Protein AF-A0A9E0HH10-F1 (afdb_monomer_lite)

Sequence (365 aa):
MPRRAVLVCALAVVGCDDAIDVRLVPPIGEVARPVDYGCVNRVLSVAYGSVADDPESSCVEIAPGTIDTLRDHNLEGLLDLALPSGFFALDIAGLRADGPGCAGADTVFHGEAFYDGGWSLDVPMLHGLDCDDFTTVPSRFRLLELTKVLAGGADVCAPPADAVLYQIEFAHHFPYDEGPINGTVTDAPRGPVSTAADGTGQLTGPHFAGAAPPSCLAVETAVVPPSAVQAKTCLDSTQEEFLCAPAADVELLLPNQADFATFLQIRNQNGPIAIGLVWDSATRRPLAGATVTPTEGSTTDGLGYFDFVGGAVVRTAGNATPAGGLFAIELSAPTVVDIAAPGKSPRRVVLPDGINMPGVLSIPM

Structure (mmCIF, N/CA/C/O backbone):
data_AF-A0A9E0HH10-F1
#
_entry.id   AF-A0A9E0HH10-F1
#
loop_
_atom_site.group_PDB
_atom_site.id
_atom_site.type_symbol
_atom_site.label_atom_id
_atom_site.label_alt_id
_atom_site.label_comp_id
_atom_site.label_asym_id
_atom_site.label_entity_id
_atom_site.label_seq_id
_atom_site.pdbx_PDB_ins_code
_atom_site.Cartn_x
_atom_site.Cartn_y
_atom_site.Cartn_z
_atom_site.occupancy
_atom_site.B_iso_or_equiv
_atom_site.auth_seq_id
_atom_site.auth_comp_id
_atom_site.auth_asym_id
_atom_site.auth_atom_id
_atom_site.pdbx_PDB_model_num
ATOM 1 N N . MET A 1 1 ? 54.099 -31.768 -41.465 1.00 25.91 1 MET A N 1
ATOM 2 C CA . MET A 1 1 ? 54.720 -31.007 -40.353 1.00 25.91 1 MET A CA 1
ATOM 3 C C . MET A 1 1 ? 55.639 -29.946 -40.963 1.00 25.91 1 MET A C 1
ATOM 5 O O . MET A 1 1 ? 56.279 -30.290 -41.944 1.00 25.91 1 MET A O 1
ATOM 9 N N . PRO A 1 2 ? 55.813 -28.738 -40.403 1.00 32.22 2 PRO A N 1
ATOM 10 C CA . PRO A 1 2 ? 54.813 -27.722 -40.065 1.00 32.22 2 PRO A CA 1
ATOM 11 C C . PRO A 1 2 ? 55.157 -26.301 -40.618 1.00 32.22 2 PRO A C 1
ATOM 13 O O . PRO A 1 2 ? 56.318 -25.949 -40.746 1.00 32.22 2 PRO A O 1
ATOM 16 N N . ARG A 1 3 ? 54.107 -25.477 -40.796 1.00 29.30 3 ARG A N 1
ATOM 17 C CA . ARG A 1 3 ? 53.952 -24.043 -40.419 1.00 29.30 3 ARG A CA 1
ATOM 18 C C . ARG A 1 3 ? 54.761 -22.878 -41.058 1.00 29.30 3 ARG A C 1
ATOM 20 O O . ARG A 1 3 ? 55.982 -22.856 -41.028 1.00 29.30 3 ARG A O 1
ATOM 27 N N . ARG A 1 4 ? 53.963 -21.805 -41.283 1.00 30.88 4 ARG A N 1
ATOM 28 C CA . ARG A 1 4 ? 54.204 -20.330 -41.281 1.00 30.88 4 ARG A CA 1
ATOM 29 C C . ARG A 1 4 ? 54.522 -19.687 -42.643 1.00 30.88 4 ARG A C 1
ATOM 31 O O . ARG A 1 4 ? 55.339 -20.205 -43.378 1.00 30.88 4 ARG A O 1
ATOM 38 N N . ALA A 1 5 ? 53.934 -18.556 -43.035 1.00 30.73 5 ALA A N 1
ATOM 39 C CA . ALA A 1 5 ? 53.036 -17.621 -42.356 1.00 30.73 5 ALA A CA 1
ATOM 40 C C . ALA A 1 5 ? 52.163 -16.909 -43.401 1.00 30.73 5 ALA A C 1
ATOM 42 O O . ALA A 1 5 ? 52.679 -16.443 -44.411 1.00 30.73 5 ALA A O 1
ATOM 43 N N . VAL A 1 6 ? 50.867 -16.773 -43.126 1.00 30.50 6 VAL A N 1
ATOM 44 C CA . VAL A 1 6 ? 50.062 -15.704 -43.720 1.00 30.50 6 VAL A CA 1
ATOM 45 C C . VAL A 1 6 ? 49.595 -14.851 -42.554 1.00 30.50 6 VAL A C 1
ATOM 47 O O . VAL A 1 6 ? 48.727 -15.236 -41.776 1.00 30.50 6 VAL A O 1
ATOM 50 N N . LEU A 1 7 ? 50.283 -13.725 -42.405 1.00 34.38 7 LEU A N 1
ATOM 51 C CA . LEU A 1 7 ? 49.869 -12.591 -41.605 1.00 34.38 7 LEU A CA 1
ATOM 52 C C . LEU A 1 7 ? 48.718 -11.931 -42.375 1.00 34.38 7 LEU A C 1
ATOM 54 O O . LEU A 1 7 ? 48.961 -11.139 -43.281 1.00 34.38 7 LEU A O 1
ATOM 58 N N . VAL A 1 8 ? 47.474 -12.304 -42.080 1.00 33.66 8 VAL A N 1
ATOM 59 C CA . VAL A 1 8 ? 46.340 -11.452 -42.445 1.00 33.66 8 VAL A CA 1
ATOM 60 C C . VAL A 1 8 ? 46.090 -10.552 -41.253 1.00 33.66 8 VAL A C 1
ATOM 62 O O . VAL A 1 8 ? 45.567 -10.981 -40.227 1.00 33.66 8 VAL A O 1
ATOM 65 N N . CYS A 1 9 ? 46.510 -9.299 -41.411 1.00 34.81 9 CYS A N 1
ATOM 66 C CA . CYS A 1 9 ? 45.949 -8.165 -40.702 1.00 34.81 9 CYS A CA 1
ATOM 67 C C . CYS A 1 9 ? 44.440 -8.136 -40.960 1.00 34.81 9 CYS A C 1
ATOM 69 O O . CYS A 1 9 ? 43.970 -7.474 -41.879 1.00 34.81 9 CYS A O 1
ATOM 71 N N . ALA A 1 10 ? 43.685 -8.867 -40.154 1.00 33.75 10 ALA A N 1
ATOM 72 C CA . ALA A 1 10 ? 42.328 -8.495 -39.831 1.00 33.75 10 ALA A CA 1
ATOM 73 C C . ALA A 1 10 ? 42.428 -7.773 -38.490 1.00 33.75 10 ALA A C 1
ATOM 75 O O . ALA A 1 10 ? 42.250 -8.361 -37.428 1.00 33.75 10 ALA A O 1
ATOM 76 N N . LEU A 1 11 ? 42.754 -6.481 -38.562 1.00 33.94 11 LEU A N 1
ATOM 77 C CA . LEU A 1 11 ? 42.188 -5.503 -37.641 1.00 33.94 11 LEU A CA 1
ATOM 78 C C . LEU A 1 11 ? 40.666 -5.563 -37.843 1.00 33.94 11 LEU A C 1
ATOM 80 O O . LEU A 1 11 ? 40.071 -4.704 -38.483 1.00 33.94 11 LEU A O 1
ATOM 84 N N . ALA A 1 12 ? 40.046 -6.635 -37.349 1.00 31.70 12 ALA A N 1
ATOM 85 C CA . ALA A 1 12 ? 38.729 -6.515 -36.780 1.00 31.70 12 ALA A CA 1
ATOM 86 C C . ALA A 1 12 ? 38.961 -5.593 -35.590 1.00 31.70 12 ALA A C 1
ATOM 88 O O . ALA A 1 12 ? 39.511 -5.993 -34.565 1.00 31.70 12 ALA A O 1
ATOM 89 N N . VAL A 1 13 ? 38.662 -4.317 -35.801 1.00 36.00 13 VAL A N 1
ATOM 90 C CA . VAL A 1 13 ? 38.231 -3.444 -34.725 1.00 36.00 13 VAL A CA 1
ATOM 91 C C . VAL A 1 13 ? 37.025 -4.171 -34.141 1.00 36.00 13 VAL A C 1
ATOM 93 O O . VAL A 1 13 ? 35.913 -4.054 -34.642 1.00 36.00 13 VAL A O 1
ATOM 96 N N . VAL A 1 14 ? 37.292 -5.064 -33.188 1.00 38.00 14 VAL A N 1
ATOM 97 C CA . VAL A 1 14 ? 36.315 -5.470 -32.196 1.00 38.00 14 VAL A CA 1
ATOM 98 C C . VAL A 1 14 ? 35.992 -4.141 -31.540 1.00 38.00 14 VAL A C 1
ATOM 100 O O . VAL A 1 14 ? 36.834 -3.589 -30.834 1.00 38.00 14 VAL A O 1
ATOM 103 N N . GLY A 1 15 ? 34.868 -3.538 -31.927 1.00 34.47 15 GLY A N 1
ATOM 104 C CA . GLY A 1 15 ? 34.260 -2.536 -31.076 1.00 34.47 15 GLY A CA 1
ATOM 105 C C . GLY A 1 15 ? 34.097 -3.239 -29.743 1.00 34.47 15 GLY A C 1
ATOM 106 O O . GLY A 1 15 ? 33.370 -4.226 -29.658 1.00 34.47 15 GLY A O 1
ATOM 107 N N . CYS A 1 16 ? 34.900 -2.852 -28.757 1.00 43.88 16 CYS A N 1
ATOM 108 C CA . CYS A 1 16 ? 34.523 -3.088 -27.381 1.00 43.88 16 CYS A CA 1
ATOM 109 C C . CYS A 1 16 ? 33.289 -2.212 -27.199 1.00 43.88 16 CYS A C 1
ATOM 111 O O . CYS A 1 16 ? 33.417 -1.025 -26.910 1.00 43.88 16 CYS A O 1
ATOM 113 N N . ASP A 1 17 ? 32.118 -2.754 -27.516 1.00 51.16 17 ASP A N 1
ATOM 114 C CA . ASP A 1 17 ? 30.893 -2.224 -26.952 1.00 51.16 17 ASP A CA 1
ATOM 115 C C . ASP A 1 17 ? 31.032 -2.541 -25.463 1.00 51.16 17 ASP A C 1
ATOM 117 O O . ASP A 1 17 ? 30.867 -3.685 -25.038 1.00 51.16 17 ASP A O 1
ATOM 121 N N . ASP A 1 18 ? 31.530 -1.563 -24.704 1.00 62.97 18 ASP A N 1
ATOM 122 C CA . ASP A 1 18 ? 31.657 -1.646 -23.255 1.00 62.97 18 ASP A CA 1
ATOM 123 C C . ASP A 1 18 ? 30.230 -1.652 -22.685 1.00 62.97 18 ASP A C 1
ATOM 125 O O . ASP A 1 18 ? 29.666 -0.612 -22.350 1.00 62.97 18 ASP A O 1
ATOM 129 N N . ALA A 1 19 ? 29.615 -2.834 -22.670 1.00 75.31 19 ALA A N 1
ATOM 130 C CA . ALA A 1 19 ? 28.306 -3.086 -22.090 1.00 75.31 19 ALA A CA 1
ATOM 131 C C . ALA A 1 19 ? 28.452 -3.527 -20.629 1.00 75.31 19 ALA A C 1
ATOM 133 O O . ALA A 1 19 ? 29.443 -4.158 -20.247 1.00 75.31 19 ALA A O 1
ATOM 134 N N . ILE A 1 20 ? 27.452 -3.194 -19.816 1.00 80.62 20 ILE A N 1
ATOM 135 C CA . ILE A 1 20 ? 27.328 -3.672 -18.439 1.00 80.62 20 ILE A CA 1
ATOM 136 C C . ILE A 1 20 ? 26.215 -4.716 -18.424 1.00 80.62 20 ILE A C 1
ATOM 138 O O . ILE A 1 20 ? 25.096 -4.441 -18.853 1.00 80.62 20 ILE A O 1
ATOM 142 N N . ASP A 1 21 ? 26.515 -5.900 -17.903 1.00 83.44 21 ASP A N 1
ATOM 143 C CA . ASP A 1 21 ? 25.537 -6.960 -17.701 1.00 83.44 21 ASP A CA 1
ATOM 144 C C . ASP A 1 21 ? 24.609 -6.588 -16.539 1.00 83.44 21 ASP A C 1
ATOM 146 O O . ASP A 1 21 ? 25.040 -6.475 -15.392 1.00 83.44 21 ASP A O 1
ATOM 150 N N . VAL A 1 22 ? 23.318 -6.417 -16.808 1.00 83.12 22 VAL A N 1
ATOM 151 C CA . VAL A 1 22 ? 22.334 -6.099 -15.768 1.00 83.12 22 VAL A CA 1
ATOM 152 C C . VAL A 1 22 ? 21.600 -7.361 -15.334 1.00 83.12 22 VAL A C 1
ATOM 154 O O . VAL A 1 22 ? 21.073 -8.104 -16.163 1.00 83.12 22 VAL A O 1
ATOM 157 N N . ARG A 1 23 ? 21.522 -7.590 -14.022 1.00 82.62 23 ARG A N 1
ATOM 158 C CA . ARG A 1 23 ? 20.786 -8.712 -13.437 1.00 82.62 23 ARG A CA 1
ATOM 159 C C . ARG A 1 23 ? 19.758 -8.212 -12.436 1.00 82.62 23 ARG A C 1
ATOM 161 O O . ARG A 1 23 ? 20.124 -7.628 -11.423 1.00 82.62 23 ARG A O 1
ATOM 168 N N . LEU A 1 24 ? 18.480 -8.502 -12.671 1.00 81.44 24 LEU A N 1
ATOM 169 C CA . LEU A 1 24 ? 17.443 -8.226 -11.677 1.00 81.44 24 LEU A CA 1
ATOM 170 C C . LEU A 1 24 ? 17.539 -9.241 -10.534 1.00 81.44 24 LEU A C 1
ATOM 172 O O . LEU A 1 24 ? 17.654 -10.448 -10.761 1.00 81.44 24 LEU A O 1
ATOM 176 N N . VAL A 1 25 ? 17.501 -8.749 -9.299 1.00 79.38 25 VAL A N 1
ATOM 177 C CA . VAL A 1 25 ? 17.516 -9.569 -8.088 1.00 79.38 25 VAL A CA 1
ATOM 178 C C . VAL A 1 25 ? 16.112 -9.539 -7.472 1.00 79.38 25 VAL A C 1
ATOM 180 O O . VAL A 1 25 ? 15.688 -8.479 -7.017 1.00 79.38 25 VAL A O 1
ATOM 183 N N . PRO A 1 26 ? 15.388 -10.675 -7.444 1.00 72.88 26 PRO A N 1
ATOM 184 C CA . PRO A 1 26 ? 14.052 -10.796 -6.858 1.00 72.88 26 PRO A CA 1
ATOM 185 C C . PRO A 1 26 ? 13.906 -10.196 -5.447 1.00 72.88 26 PRO A C 1
ATOM 187 O O . PRO A 1 26 ? 14.856 -10.294 -4.659 1.00 72.88 26 PRO A O 1
ATOM 190 N N . PRO A 1 27 ? 12.721 -9.676 -5.065 1.00 66.06 27 PRO A N 1
ATOM 191 C CA . PRO A 1 27 ? 12.484 -9.167 -3.718 1.00 66.06 27 PRO A CA 1
ATOM 192 C C . PRO A 1 27 ? 12.626 -10.255 -2.643 1.00 66.06 27 PRO A C 1
ATOM 194 O O . PRO A 1 27 ? 12.360 -11.446 -2.867 1.00 66.06 27 PRO A O 1
ATOM 197 N N . ILE A 1 28 ? 12.974 -9.835 -1.421 1.00 54.38 28 ILE A N 1
ATOM 198 C CA . ILE A 1 28 ? 13.010 -10.699 -0.232 1.00 54.38 28 ILE A CA 1
ATOM 199 C C . ILE A 1 28 ? 11.571 -11.119 0.115 1.00 54.38 28 ILE A C 1
ATOM 201 O O . ILE A 1 28 ? 10.859 -10.434 0.839 1.00 54.38 28 ILE A O 1
ATOM 205 N N . GLY A 1 29 ? 11.129 -12.252 -0.428 1.00 54.25 29 GLY A N 1
ATOM 206 C CA . GLY A 1 29 ? 9.763 -12.755 -0.237 1.00 54.25 29 GLY A CA 1
ATOM 207 C C . GLY A 1 29 ? 9.294 -13.671 -1.362 1.00 54.25 29 GLY A C 1
ATOM 208 O O . GLY A 1 29 ? 8.648 -14.684 -1.095 1.00 54.25 29 GLY A O 1
ATOM 209 N N . GLU A 1 30 ? 9.749 -13.420 -2.594 1.00 62.56 30 GLU A N 1
ATOM 210 C CA . GLU A 1 30 ? 9.398 -14.220 -3.781 1.00 62.56 30 GLU A CA 1
ATOM 211 C C . GLU A 1 30 ? 9.882 -15.687 -3.674 1.00 62.56 30 GLU A C 1
ATOM 213 O O . GLU A 1 30 ? 9.439 -16.590 -4.378 1.00 62.56 30 GLU A O 1
ATOM 218 N N . VAL A 1 31 ? 10.791 -15.988 -2.735 1.00 56.19 31 VAL A N 1
ATOM 219 C CA . VAL A 1 31 ? 11.215 -17.370 -2.426 1.00 56.19 31 VAL A CA 1
ATOM 220 C C . VAL A 1 31 ? 10.085 -18.203 -1.831 1.00 56.19 31 VAL A C 1
ATOM 222 O O . VAL A 1 31 ? 10.056 -19.409 -2.065 1.00 56.19 31 VAL A O 1
ATOM 225 N N . ALA A 1 32 ? 9.160 -17.581 -1.101 1.00 58.41 32 ALA A N 1
ATOM 226 C CA . ALA A 1 32 ? 8.036 -18.272 -0.481 1.00 58.41 32 ALA A CA 1
ATOM 227 C C . ALA A 1 32 ? 6.831 -18.422 -1.429 1.00 58.41 32 ALA A C 1
ATOM 229 O O . ALA A 1 32 ? 6.109 -19.414 -1.327 1.00 58.41 32 ALA A O 1
ATOM 230 N N . ARG A 1 33 ? 6.638 -17.473 -2.354 1.00 65.50 33 ARG A N 1
ATOM 231 C CA . ARG A 1 33 ? 5.598 -17.476 -3.394 1.00 65.50 33 ARG A CA 1
ATOM 232 C C . ARG A 1 33 ? 6.175 -16.824 -4.661 1.00 65.50 33 ARG A C 1
ATOM 234 O O . ARG A 1 33 ? 6.500 -15.641 -4.586 1.00 65.50 33 ARG A O 1
ATOM 241 N N . PRO A 1 34 ? 6.317 -17.552 -5.785 1.00 74.00 34 PRO A N 1
ATOM 242 C CA . PRO A 1 34 ? 6.636 -16.937 -7.071 1.00 74.00 34 PRO A CA 1
ATOM 243 C C . PRO A 1 34 ? 5.575 -15.894 -7.423 1.00 74.00 34 PRO A C 1
ATOM 245 O O . PRO A 1 34 ? 4.391 -16.151 -7.207 1.00 74.00 34 PRO A O 1
ATOM 248 N N . VAL A 1 35 ? 6.004 -14.744 -7.930 1.00 79.00 35 VAL A N 1
ATOM 249 C CA . VAL A 1 35 ? 5.1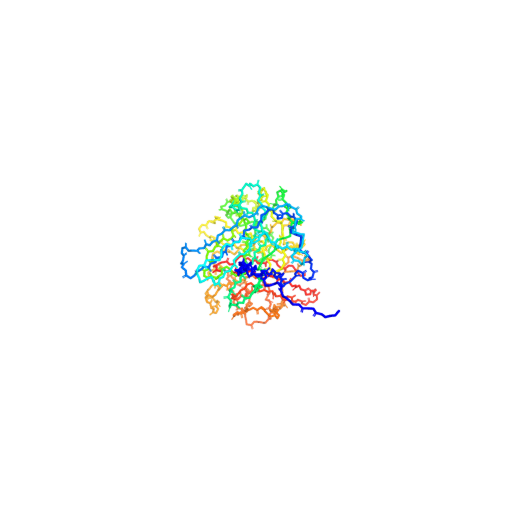15 -13.671 -8.388 1.00 79.00 35 VAL A CA 1
ATOM 250 C C . VAL A 1 35 ? 4.945 -13.820 -9.896 1.00 79.00 35 VAL A C 1
ATOM 252 O O . VAL A 1 35 ? 5.949 -14.004 -10.590 1.00 79.00 35 VAL A O 1
ATOM 255 N N . ASP A 1 36 ? 3.705 -13.786 -10.393 1.00 85.56 36 ASP A N 1
ATOM 256 C CA . ASP A 1 36 ? 3.452 -13.764 -11.834 1.00 85.56 36 ASP A CA 1
ATOM 257 C C . ASP A 1 36 ? 3.662 -12.348 -12.376 1.00 85.56 36 ASP A C 1
ATOM 259 O O . ASP A 1 36 ? 3.057 -11.388 -11.900 1.00 85.56 36 ASP A O 1
ATOM 263 N N . TYR A 1 37 ? 4.502 -12.220 -13.399 1.00 88.25 37 TYR A N 1
ATOM 264 C CA . TYR A 1 37 ? 4.728 -10.968 -14.122 1.00 88.25 37 TYR A CA 1
ATOM 265 C C . TYR A 1 37 ? 4.196 -11.020 -15.560 1.00 88.25 37 TYR A C 1
ATOM 267 O O . TYR A 1 37 ? 4.431 -10.098 -16.344 1.00 88.25 37 TYR A O 1
ATOM 275 N N . GLY A 1 38 ? 3.428 -12.053 -15.922 1.00 90.06 38 GLY A N 1
ATOM 276 C CA . GLY A 1 38 ? 2.996 -12.324 -17.292 1.00 90.06 38 GLY A CA 1
ATOM 277 C C . GLY A 1 38 ? 2.140 -11.227 -17.934 1.00 90.06 38 GLY A C 1
ATOM 278 O O . GLY A 1 38 ? 2.050 -11.152 -19.161 1.00 90.06 38 GLY A O 1
ATOM 279 N N . CYS A 1 39 ? 1.542 -10.331 -17.147 1.00 90.62 39 CYS A N 1
ATOM 280 C CA . CYS A 1 39 ? 0.819 -9.157 -17.643 1.00 90.62 39 CYS A CA 1
ATOM 281 C C . CYS A 1 39 ? 1.721 -7.974 -18.043 1.00 90.62 39 CYS A C 1
ATOM 283 O O . CYS A 1 39 ? 1.231 -7.035 -18.679 1.00 90.62 39 CYS A O 1
ATOM 285 N N . VAL A 1 40 ? 3.017 -8.005 -17.708 1.00 91.50 40 VAL A N 1
ATOM 286 C CA . VAL A 1 40 ? 3.990 -6.984 -18.116 1.00 91.50 40 VAL A CA 1
ATOM 287 C C . VAL A 1 40 ? 4.128 -6.993 -19.634 1.00 91.50 40 VAL A C 1
ATOM 289 O O . VAL A 1 40 ? 4.402 -8.017 -20.259 1.00 91.50 40 VAL A O 1
ATOM 292 N N . ASN A 1 41 ? 3.947 -5.823 -20.237 1.00 92.19 41 ASN A N 1
ATOM 293 C CA . ASN A 1 41 ? 4.060 -5.634 -21.680 1.00 92.19 41 ASN A CA 1
ATOM 294 C C . ASN A 1 41 ? 4.993 -4.479 -22.063 1.00 92.19 41 ASN A C 1
ATOM 296 O O . ASN A 1 41 ? 5.200 -4.231 -23.255 1.00 92.19 41 ASN A O 1
ATOM 300 N N . ARG A 1 42 ? 5.581 -3.782 -21.085 1.00 91.44 42 ARG A N 1
ATOM 301 C CA . ARG A 1 42 ? 6.640 -2.796 -21.307 1.00 91.44 42 ARG A CA 1
ATOM 302 C C . ARG A 1 42 ? 7.756 -2.954 -20.286 1.00 91.44 42 ARG A C 1
ATOM 304 O O . ARG A 1 42 ? 7.500 -3.315 -19.142 1.00 91.44 42 ARG A O 1
ATOM 311 N N . VAL A 1 43 ? 8.968 -2.596 -20.688 1.00 89.94 43 VAL A N 1
ATOM 312 C CA . VAL A 1 43 ? 10.097 -2.381 -19.779 1.00 89.94 43 VAL A CA 1
ATOM 313 C C . VAL A 1 43 ? 10.563 -0.945 -19.953 1.00 89.94 43 VAL A C 1
ATOM 315 O O . VAL A 1 43 ? 10.903 -0.535 -21.063 1.00 89.94 43 VAL A O 1
ATOM 318 N N . LEU A 1 44 ? 10.535 -0.181 -18.866 1.00 88.44 44 LEU A N 1
ATOM 319 C CA . LEU A 1 44 ? 11.137 1.140 -18.773 1.00 88.44 44 LEU A CA 1
ATOM 320 C C . LEU A 1 44 ? 12.487 1.000 -18.073 1.00 88.44 44 LEU A C 1
ATOM 322 O O . LEU A 1 44 ? 12.570 0.395 -17.010 1.00 88.44 44 LEU A O 1
ATOM 326 N N . SER A 1 45 ? 13.524 1.588 -18.650 1.00 87.81 45 SER A N 1
ATOM 327 C CA . SER A 1 45 ? 14.835 1.710 -18.018 1.00 87.81 45 SER A CA 1
ATOM 328 C C . SER A 1 45 ? 15.280 3.161 -18.046 1.00 87.81 45 SER A C 1
ATOM 330 O O . SER A 1 45 ? 15.182 3.790 -19.104 1.00 87.81 45 SER A O 1
ATOM 332 N N . VAL A 1 46 ? 15.792 3.671 -16.928 1.00 87.69 46 VAL A N 1
ATOM 333 C CA . VAL A 1 46 ? 16.337 5.030 -16.825 1.00 87.69 46 VAL A CA 1
ATOM 334 C C . VAL A 1 46 ? 17.733 4.968 -16.218 1.00 87.69 46 VAL A C 1
ATOM 336 O O . VAL A 1 46 ? 17.905 4.494 -15.100 1.00 87.69 46 VAL A O 1
ATOM 339 N N . ALA A 1 47 ? 18.739 5.428 -16.956 1.00 87.31 47 ALA A N 1
ATOM 340 C CA . ALA A 1 47 ? 20.118 5.511 -16.493 1.00 87.31 47 ALA A CA 1
ATOM 341 C C . ALA A 1 47 ? 20.446 6.954 -16.107 1.00 87.31 47 ALA A C 1
ATOM 343 O O . ALA A 1 47 ? 20.209 7.873 -16.888 1.00 87.31 47 ALA A O 1
ATOM 344 N N . TYR A 1 48 ? 21.036 7.146 -14.928 1.00 85.88 48 TYR A N 1
ATOM 345 C CA . TYR A 1 48 ? 21.352 8.459 -14.368 1.00 85.88 48 TYR A CA 1
ATOM 346 C C . TYR A 1 48 ? 22.851 8.726 -14.405 1.00 85.88 48 TYR A C 1
ATOM 348 O O . TYR A 1 48 ? 23.658 7.916 -13.938 1.00 85.88 48 TYR A O 1
ATOM 356 N N . GLY A 1 49 ? 23.218 9.885 -14.950 1.00 84.75 49 GLY A N 1
ATOM 357 C CA . GLY A 1 49 ? 24.588 10.381 -15.021 1.00 84.75 49 GLY A CA 1
ATOM 358 C C . GLY A 1 49 ? 24.855 11.544 -14.071 1.00 84.75 49 GLY A C 1
ATOM 359 O O . GLY A 1 49 ? 23.955 12.160 -13.513 1.00 84.75 49 GLY A O 1
ATOM 360 N N . SER A 1 50 ? 26.128 11.894 -13.921 1.00 78.38 50 SER A N 1
ATOM 361 C CA . SER A 1 50 ? 26.616 12.955 -13.023 1.00 78.38 50 SER A CA 1
ATOM 362 C C . SER A 1 50 ? 26.039 14.367 -13.258 1.00 78.38 50 SER A C 1
ATOM 364 O O . SER A 1 50 ? 26.287 15.273 -12.457 1.00 78.38 50 SER A O 1
ATOM 366 N N . VAL A 1 51 ? 25.285 14.576 -14.341 1.00 74.50 51 VAL A N 1
ATOM 367 C CA . VAL A 1 51 ? 24.639 15.840 -14.705 1.00 74.50 51 VAL A CA 1
ATOM 368 C C . VAL A 1 51 ? 23.126 15.685 -14.545 1.00 74.50 51 VAL A C 1
ATOM 370 O O . VAL A 1 51 ? 22.534 14.785 -15.126 1.00 74.50 51 VAL A O 1
ATOM 373 N N . ALA A 1 52 ? 22.497 16.584 -13.782 1.00 60.34 52 ALA A N 1
ATOM 374 C CA . ALA A 1 52 ? 21.087 16.479 -13.380 1.00 60.34 52 ALA A CA 1
ATOM 375 C C . ALA A 1 52 ? 20.066 16.422 -14.541 1.00 60.34 52 ALA A C 1
ATOM 377 O O . ALA A 1 52 ? 18.956 15.948 -14.333 1.00 60.34 52 ALA A O 1
ATOM 378 N N . ASP A 1 53 ? 20.444 16.874 -15.741 1.00 62.03 53 ASP A N 1
ATOM 379 C CA . ASP A 1 53 ? 19.596 16.877 -16.944 1.00 62.03 53 ASP A CA 1
ATOM 380 C C . ASP A 1 53 ? 19.969 15.772 -17.957 1.00 62.03 53 ASP A C 1
ATOM 382 O O . ASP A 1 53 ? 19.519 15.822 -19.100 1.00 62.03 53 ASP A O 1
ATOM 386 N N . ASP A 1 54 ? 20.800 14.797 -17.569 1.00 69.50 54 ASP A N 1
ATOM 387 C CA . ASP A 1 54 ? 21.277 13.712 -18.444 1.00 69.50 54 ASP A CA 1
ATOM 388 C C . ASP A 1 54 ? 20.732 12.312 -18.067 1.00 69.50 54 ASP A C 1
ATOM 390 O O . ASP A 1 54 ? 21.514 11.357 -18.042 1.00 69.50 54 ASP A O 1
ATOM 394 N N . PRO A 1 55 ? 19.440 12.130 -17.698 1.00 79.62 55 PRO A N 1
ATOM 395 C CA . PRO A 1 55 ? 18.887 10.790 -17.638 1.00 79.62 55 PRO A CA 1
ATOM 396 C C . PRO A 1 55 ? 18.623 10.284 -19.060 1.00 79.62 55 PRO A C 1
ATOM 398 O O . PRO A 1 55 ? 17.867 10.886 -19.827 1.00 79.62 55 PRO A O 1
ATOM 401 N N . GLU A 1 56 ? 19.208 9.142 -19.393 1.00 86.00 56 GLU A N 1
ATOM 402 C CA . GLU A 1 56 ? 18.869 8.407 -20.608 1.00 86.00 56 GLU A CA 1
ATOM 403 C C . GLU A 1 56 ? 17.726 7.447 -20.280 1.00 86.00 56 GLU A C 1
ATOM 405 O O . GLU A 1 56 ? 17.775 6.746 -19.271 1.00 86.00 56 GLU A O 1
ATOM 410 N N . SER A 1 57 ? 16.683 7.402 -21.113 1.00 86.38 57 SER A N 1
ATOM 411 C CA . SER A 1 57 ? 15.535 6.518 -20.883 1.00 86.38 57 SER A CA 1
ATOM 412 C C . SER A 1 57 ? 15.161 5.713 -22.120 1.00 86.38 57 SER A C 1
ATOM 414 O O . SER A 1 57 ? 15.199 6.209 -23.246 1.00 86.38 57 SER A O 1
ATOM 416 N N . SER A 1 58 ? 14.766 4.461 -21.903 1.00 88.00 58 SER A N 1
ATOM 417 C CA . SER A 1 58 ? 14.251 3.570 -22.942 1.00 88.00 58 SER A CA 1
ATOM 418 C C . SER A 1 58 ? 12.960 2.922 -22.472 1.00 88.00 58 SER A C 1
ATOM 420 O O . SER A 1 58 ? 12.837 2.523 -21.318 1.00 88.00 58 SER A O 1
ATOM 422 N N . CYS A 1 59 ? 11.990 2.840 -23.379 1.00 88.81 59 CYS A N 1
ATOM 423 C CA . CYS A 1 59 ? 10.711 2.181 -23.166 1.00 88.81 59 CYS A CA 1
ATOM 424 C C . CYS A 1 59 ? 10.520 1.135 -24.262 1.00 88.81 59 CYS A C 1
ATOM 426 O O . CYS A 1 59 ? 10.254 1.479 -25.418 1.00 88.81 59 CYS A O 1
ATOM 428 N N . VAL A 1 60 ? 10.656 -0.135 -23.896 1.00 90.50 60 VAL A N 1
ATOM 429 C CA . VAL A 1 60 ? 10.598 -1.259 -24.829 1.00 90.50 60 VAL A CA 1
ATOM 430 C C . VAL A 1 60 ? 9.271 -1.984 -24.685 1.00 90.50 60 VAL A C 1
ATOM 432 O O . VAL A 1 60 ? 8.848 -2.324 -23.584 1.00 90.50 60 VAL A O 1
ATOM 435 N N . GLU A 1 61 ? 8.607 -2.231 -25.812 1.00 91.81 61 GLU A N 1
ATOM 436 C CA . GLU A 1 61 ? 7.424 -3.084 -25.884 1.00 91.81 61 GLU A CA 1
ATOM 437 C C . GLU A 1 61 ? 7.822 -4.556 -25.984 1.00 91.81 61 GLU A C 1
ATOM 439 O O . GLU A 1 61 ? 8.619 -4.940 -26.840 1.00 91.81 61 GLU A O 1
ATOM 444 N N . ILE A 1 62 ? 7.225 -5.378 -25.121 1.00 89.94 62 ILE A N 1
ATOM 445 C CA . ILE A 1 62 ? 7.404 -6.828 -25.092 1.00 89.94 62 ILE A CA 1
ATOM 446 C C . ILE A 1 62 ? 6.044 -7.526 -25.149 1.00 89.94 62 ILE A C 1
ATOM 448 O O . ILE A 1 62 ? 5.009 -6.945 -24.812 1.00 89.94 62 ILE A O 1
ATOM 452 N N . ALA A 1 63 ? 6.029 -8.785 -25.585 1.00 88.44 63 ALA A N 1
ATOM 453 C CA . ALA A 1 63 ? 4.808 -9.581 -25.537 1.00 88.44 63 ALA A CA 1
ATOM 454 C C . ALA A 1 63 ? 4.475 -9.954 -24.075 1.00 88.44 63 ALA A C 1
ATOM 456 O O . ALA A 1 63 ? 5.392 -10.319 -23.337 1.00 88.44 63 ALA A O 1
ATOM 457 N N . PRO A 1 64 ? 3.198 -9.936 -23.651 1.00 86.25 64 PRO A N 1
ATOM 458 C CA . PRO A 1 64 ? 2.794 -10.537 -22.378 1.00 86.25 64 PRO A CA 1
ATOM 459 C C . PRO A 1 64 ? 3.283 -11.992 -22.265 1.00 86.25 64 PRO A C 1
ATOM 461 O O . PRO A 1 64 ? 3.305 -12.711 -23.268 1.00 86.25 64 PRO A O 1
ATOM 464 N N . GLY A 1 65 ? 3.697 -12.408 -21.068 1.00 83.81 65 GLY A N 1
ATOM 465 C CA . GLY A 1 65 ? 4.335 -13.708 -20.811 1.00 83.81 65 GLY A CA 1
ATOM 466 C C . GLY A 1 65 ? 5.796 -13.802 -21.274 1.00 83.81 65 GLY A C 1
ATOM 467 O O . GLY A 1 65 ? 6.378 -14.880 -21.300 1.00 83.81 65 GLY A O 1
ATOM 468 N N . THR A 1 66 ? 6.416 -12.689 -21.689 1.00 85.19 66 THR A N 1
ATOM 469 C CA . THR A 1 66 ? 7.877 -12.659 -21.916 1.00 85.19 66 THR A CA 1
ATOM 470 C C . THR A 1 66 ? 8.635 -12.708 -20.586 1.00 85.19 66 THR A C 1
ATOM 472 O O . THR A 1 66 ? 9.725 -13.272 -20.515 1.00 85.19 66 THR A O 1
ATOM 475 N N . ILE A 1 67 ? 8.054 -12.125 -19.533 1.00 84.44 67 ILE A N 1
ATOM 476 C CA . ILE A 1 67 ? 8.558 -12.175 -18.161 1.00 84.44 67 ILE A CA 1
ATOM 477 C C . ILE A 1 67 ? 7.501 -12.913 -17.338 1.00 84.44 67 ILE A C 1
ATOM 479 O O . ILE A 1 67 ? 6.533 -12.303 -16.907 1.00 84.44 67 ILE A O 1
ATOM 483 N N . ASP A 1 68 ? 7.662 -14.225 -17.162 1.00 78.88 68 ASP A N 1
ATOM 484 C CA . ASP A 1 68 ? 6.749 -15.020 -16.326 1.00 78.88 68 ASP A CA 1
ATOM 485 C C . ASP A 1 68 ? 7.117 -14.877 -14.839 1.00 78.88 68 ASP A C 1
ATOM 487 O O . ASP A 1 68 ? 6.272 -14.584 -14.001 1.00 78.88 68 ASP A O 1
ATOM 491 N N . THR A 1 69 ? 8.406 -15.027 -14.513 1.00 75.88 69 THR A N 1
ATOM 492 C CA . THR A 1 69 ? 8.967 -14.811 -13.170 1.00 75.88 69 THR A CA 1
ATOM 493 C C . THR A 1 69 ? 10.266 -14.015 -13.271 1.00 75.88 69 THR A C 1
ATOM 495 O O . THR A 1 69 ? 10.999 -14.134 -14.260 1.00 75.88 69 THR A O 1
ATOM 498 N N . LEU A 1 70 ? 10.634 -13.273 -12.220 1.00 72.12 70 LEU A N 1
ATOM 499 C CA . LEU A 1 70 ? 11.928 -12.575 -12.188 1.00 72.12 70 LEU A CA 1
ATOM 500 C C . LEU A 1 70 ? 13.120 -13.527 -11.975 1.00 72.12 70 LEU A C 1
ATOM 502 O O . LEU A 1 70 ? 14.277 -13.114 -12.003 1.00 72.12 70 LEU A O 1
ATOM 506 N N . ARG A 1 71 ? 12.867 -14.826 -11.800 1.00 66.44 71 ARG A N 1
ATOM 507 C CA . ARG A 1 71 ? 13.906 -15.860 -11.678 1.00 66.44 71 ARG A CA 1
ATOM 508 C C . ARG A 1 71 ? 14.300 -16.473 -13.005 1.00 66.44 71 ARG A C 1
ATOM 510 O O . ARG A 1 71 ? 15.460 -16.841 -13.170 1.00 66.44 71 ARG A O 1
ATOM 517 N N . ASP A 1 72 ? 13.338 -16.581 -13.914 1.00 58.72 72 ASP A N 1
ATOM 518 C CA . ASP A 1 72 ? 13.478 -17.368 -15.139 1.00 58.72 72 ASP A CA 1
ATOM 519 C C . ASP A 1 72 ? 13.547 -16.499 -16.403 1.00 58.72 72 ASP A C 1
ATOM 521 O O . ASP A 1 72 ? 13.717 -17.016 -17.507 1.00 58.72 72 ASP A O 1
ATOM 525 N N . HIS A 1 73 ? 13.449 -15.177 -16.259 1.00 62.97 73 HIS A N 1
ATOM 526 C CA . HIS A 1 73 ? 13.538 -14.248 -17.380 1.00 62.97 73 HIS A CA 1
ATOM 527 C C . HIS A 1 73 ? 14.988 -13.912 -17.780 1.00 62.97 73 HIS A C 1
ATOM 529 O O . HIS A 1 73 ? 15.851 -13.652 -16.941 1.00 62.97 73 HIS A O 1
ATOM 535 N N . ASN A 1 74 ? 15.243 -13.885 -19.092 1.00 61.88 74 ASN A N 1
ATOM 536 C CA . ASN A 1 74 ? 16.432 -13.270 -19.676 1.00 61.88 74 ASN A CA 1
ATOM 537 C C . ASN A 1 74 ? 16.025 -11.916 -20.278 1.00 61.88 74 ASN A C 1
ATOM 539 O O . ASN A 1 74 ? 15.271 -11.891 -21.249 1.00 61.88 74 ASN A O 1
ATOM 543 N N . LEU A 1 75 ? 16.506 -10.807 -19.705 1.00 66.19 75 LEU A N 1
ATOM 544 C CA . LEU A 1 75 ? 16.287 -9.452 -20.238 1.00 66.19 75 LEU A CA 1
ATOM 545 C C . LEU A 1 75 ? 17.325 -9.039 -21.291 1.00 66.19 75 LEU A C 1
ATOM 547 O O . LEU A 1 75 ? 17.356 -7.882 -21.715 1.00 66.19 75 LEU A O 1
ATOM 551 N N . GLU A 1 76 ? 18.192 -9.960 -21.710 1.00 66.56 76 GLU A N 1
ATOM 552 C CA . GLU A 1 76 ? 19.213 -9.713 -22.724 1.00 66.56 76 GLU A CA 1
ATOM 553 C C . GLU A 1 76 ? 18.603 -9.120 -24.002 1.00 66.56 76 GLU A C 1
ATOM 555 O O . GLU A 1 76 ? 17.636 -9.633 -24.567 1.00 66.56 76 GLU A O 1
ATOM 560 N N . GLY A 1 77 ? 19.176 -7.999 -24.445 1.00 66.62 77 GLY A N 1
ATOM 561 C CA . GLY A 1 77 ? 18.718 -7.260 -25.621 1.00 66.62 77 GLY A CA 1
ATOM 562 C C . GLY A 1 77 ? 17.451 -6.421 -25.419 1.00 66.62 77 GLY A C 1
ATOM 563 O O . GLY A 1 77 ? 17.076 -5.696 -26.336 1.00 66.62 77 GLY A O 1
ATOM 564 N N . LEU A 1 78 ? 16.799 -6.482 -24.250 1.00 69.06 78 LEU A N 1
ATOM 565 C CA . LEU A 1 78 ? 15.681 -5.593 -23.898 1.00 69.06 78 LEU A CA 1
ATOM 566 C C . LEU A 1 78 ? 16.158 -4.297 -23.231 1.00 69.06 78 LEU A C 1
ATOM 568 O O . LEU A 1 78 ? 15.472 -3.282 -23.304 1.00 69.06 78 LEU A O 1
ATOM 572 N N . LEU A 1 79 ? 17.341 -4.323 -22.615 1.00 73.62 79 LEU A N 1
ATOM 573 C CA . LEU A 1 79 ? 18.004 -3.169 -22.008 1.00 73.62 79 LEU A CA 1
ATOM 574 C C . LEU A 1 79 ? 19.129 -2.672 -22.929 1.00 73.62 79 LEU A C 1
ATOM 576 O O . LEU A 1 79 ? 20.308 -2.834 -22.631 1.00 73.62 79 LEU A O 1
ATOM 580 N N . ASP A 1 80 ? 18.758 -2.114 -24.081 1.00 74.75 80 ASP A N 1
ATOM 581 C CA . ASP A 1 80 ? 19.689 -1.439 -24.997 1.00 74.75 80 ASP A CA 1
ATOM 582 C C . ASP A 1 80 ? 19.570 0.079 -24.791 1.00 74.75 80 ASP A C 1
ATOM 584 O O . ASP A 1 80 ? 18.764 0.760 -25.432 1.00 74.75 80 ASP A O 1
ATOM 588 N N . LEU A 1 81 ? 20.292 0.583 -23.786 1.00 79.81 81 LEU A N 1
ATOM 589 C CA . LEU A 1 81 ? 20.261 1.976 -23.343 1.00 79.81 81 LEU A CA 1
ATOM 590 C C . LEU A 1 81 ? 21.678 2.553 -23.343 1.00 79.81 81 LEU A C 1
ATOM 592 O O . LEU A 1 81 ? 22.604 1.956 -22.793 1.00 79.81 81 LEU A O 1
ATOM 596 N N . ALA A 1 82 ? 21.846 3.741 -23.928 1.00 82.38 82 ALA A N 1
ATOM 597 C CA . ALA A 1 82 ? 23.110 4.460 -23.855 1.00 82.38 82 ALA A CA 1
ATOM 598 C C . ALA A 1 82 ? 23.412 4.855 -22.401 1.00 82.38 82 ALA A C 1
ATOM 600 O O . ALA A 1 82 ? 22.551 5.393 -21.707 1.00 82.38 82 ALA A O 1
ATOM 601 N N . LEU A 1 83 ? 24.640 4.606 -21.941 1.00 84.62 83 LEU A N 1
ATOM 602 C CA . LEU A 1 83 ? 25.052 5.012 -20.600 1.00 84.62 83 LEU A CA 1
ATOM 603 C C . LEU A 1 83 ? 25.433 6.502 -20.598 1.00 84.62 83 LEU A C 1
ATOM 605 O O . LEU A 1 83 ? 26.338 6.891 -21.348 1.00 84.62 83 LEU A O 1
ATOM 609 N N . PRO A 1 84 ? 24.796 7.335 -19.756 1.00 85.81 84 PRO A N 1
ATOM 610 C CA . PRO A 1 84 ? 25.116 8.753 -19.668 1.00 85.81 84 PRO A CA 1
ATOM 611 C C . PRO A 1 84 ? 26.498 8.985 -19.048 1.00 85.81 84 PRO A C 1
ATOM 613 O O . PRO A 1 84 ? 27.107 8.113 -18.413 1.00 85.81 84 PRO A O 1
ATOM 616 N N . SER A 1 85 ? 27.015 10.204 -19.200 1.00 85.56 85 SER A N 1
ATOM 617 C CA . SER A 1 85 ? 28.344 10.549 -18.690 1.00 85.56 85 SER A CA 1
ATOM 618 C C . SER A 1 85 ? 28.379 10.541 -17.158 1.00 85.56 85 SER A C 1
ATOM 620 O O . SER A 1 85 ? 27.660 11.278 -16.478 1.00 85.56 85 SER A O 1
ATOM 622 N N . GLY A 1 86 ? 29.292 9.750 -16.589 1.00 84.44 86 GLY A N 1
ATOM 623 C CA . GLY A 1 86 ? 29.363 9.569 -15.139 1.00 84.44 86 GLY A CA 1
ATOM 624 C C . GLY A 1 86 ? 28.148 8.824 -14.591 1.00 84.44 86 GLY A C 1
ATOM 625 O O . GLY A 1 86 ? 27.651 9.205 -13.534 1.00 84.44 86 GLY A O 1
ATOM 626 N N . PHE A 1 87 ? 27.662 7.825 -15.337 1.00 86.31 87 PHE A N 1
ATOM 627 C CA . PHE A 1 87 ? 26.648 6.868 -14.903 1.00 86.31 87 PHE A CA 1
ATOM 628 C C . PHE A 1 87 ? 26.896 6.408 -13.462 1.00 86.31 87 PHE A C 1
ATOM 630 O O . PHE A 1 87 ? 27.994 5.948 -13.136 1.00 86.31 87 PHE A O 1
ATOM 637 N N . PHE A 1 88 ? 25.887 6.562 -12.609 1.00 85.50 88 PHE A N 1
ATOM 638 C CA . PHE A 1 88 ? 25.979 6.212 -11.193 1.00 85.50 88 PHE A CA 1
ATOM 639 C C . PHE A 1 88 ? 24.759 5.450 -10.673 1.00 85.50 88 PHE A C 1
ATOM 641 O O . PHE A 1 88 ? 24.840 4.903 -9.576 1.00 85.50 88 PHE A O 1
ATOM 648 N N . ALA A 1 89 ? 23.649 5.406 -11.414 1.00 86.62 89 ALA A N 1
ATOM 649 C CA . ALA A 1 89 ? 22.458 4.672 -11.006 1.00 86.62 89 ALA A CA 1
ATOM 650 C C . ALA A 1 89 ? 21.583 4.259 -12.196 1.00 86.62 89 ALA A C 1
ATOM 652 O O . ALA A 1 89 ? 21.602 4.912 -13.242 1.00 86.62 89 ALA A O 1
ATOM 653 N N . LEU A 1 90 ? 20.817 3.186 -12.015 1.00 85.69 90 LEU A N 1
ATOM 654 C CA . LEU A 1 90 ? 19.889 2.623 -12.992 1.00 85.69 90 LEU A CA 1
ATOM 655 C C . LEU A 1 90 ? 18.566 2.265 -12.315 1.00 85.69 90 LEU A C 1
ATOM 657 O O . LEU A 1 90 ? 18.573 1.484 -11.363 1.00 85.69 90 LEU A O 1
ATOM 661 N N . ASP A 1 91 ? 17.468 2.750 -12.889 1.00 85.75 91 ASP A N 1
ATOM 662 C CA . ASP A 1 91 ? 16.108 2.306 -12.587 1.00 85.75 91 ASP A CA 1
ATOM 663 C C . ASP A 1 91 ? 15.602 1.377 -13.679 1.00 85.75 91 ASP A C 1
ATOM 665 O O . ASP A 1 91 ? 15.800 1.625 -14.875 1.00 85.75 91 ASP A O 1
ATOM 669 N N . ILE A 1 92 ? 14.884 0.335 -13.272 1.00 86.81 92 ILE A N 1
ATOM 670 C CA . ILE A 1 92 ? 14.173 -0.565 -14.172 1.00 86.81 92 ILE A CA 1
ATOM 671 C C . ILE A 1 92 ? 12.769 -0.798 -13.634 1.00 86.81 92 ILE A C 1
ATOM 673 O O . ILE A 1 92 ? 12.587 -1.202 -12.487 1.00 86.81 92 ILE A O 1
ATOM 677 N N . ALA A 1 93 ? 11.777 -0.613 -14.501 1.00 87.06 93 ALA A N 1
ATOM 678 C CA . ALA A 1 93 ? 10.384 -0.892 -14.212 1.00 87.06 93 ALA A CA 1
ATOM 679 C C . ALA A 1 93 ? 9.765 -1.806 -15.272 1.00 87.06 93 ALA A C 1
ATOM 681 O O . ALA A 1 93 ? 9.872 -1.562 -16.476 1.00 87.06 93 ALA A O 1
ATOM 682 N N . GLY A 1 94 ? 9.068 -2.843 -14.820 1.00 88.94 94 GLY A N 1
ATOM 683 C CA . GLY A 1 94 ? 8.170 -3.630 -15.655 1.00 88.94 94 GLY A CA 1
ATOM 684 C C . GLY A 1 94 ? 6.776 -3.057 -15.562 1.00 88.94 94 GLY A C 1
ATOM 685 O O . GLY A 1 94 ? 6.240 -2.927 -14.462 1.00 88.94 94 GLY A O 1
ATOM 686 N N . LEU A 1 95 ? 6.186 -2.711 -16.701 1.00 89.12 95 LEU A N 1
ATOM 687 C CA . LEU A 1 95 ? 4.909 -2.015 -16.743 1.00 89.12 95 LEU A CA 1
ATOM 688 C C . LEU A 1 95 ? 3.843 -2.824 -17.473 1.00 89.12 95 LEU A C 1
ATOM 690 O O . LEU A 1 95 ? 4.104 -3.510 -18.468 1.00 89.12 95 LEU A O 1
ATOM 694 N N . ARG A 1 96 ? 2.611 -2.648 -17.008 1.00 90.94 96 ARG A N 1
ATOM 695 C CA . ARG A 1 96 ? 1.391 -3.039 -17.698 1.00 90.94 96 ARG A CA 1
ATOM 696 C C . ARG A 1 96 ? 0.741 -1.776 -18.263 1.00 90.94 96 ARG A C 1
ATOM 698 O O . ARG A 1 96 ? 0.217 -0.945 -17.526 1.00 90.94 96 ARG A O 1
ATOM 705 N N . ALA A 1 97 ? 0.747 -1.640 -19.583 1.00 87.94 97 ALA A N 1
ATOM 706 C CA . ALA A 1 97 ? 0.147 -0.513 -20.288 1.00 87.94 97 ALA A CA 1
ATOM 707 C C . ALA A 1 97 ? -1.039 -0.958 -21.156 1.00 87.94 97 ALA A C 1
ATOM 709 O O . ALA A 1 97 ? -0.925 -1.904 -21.934 1.00 87.94 97 ALA A O 1
ATOM 710 N N . ASP A 1 98 ? -2.156 -0.231 -21.100 1.00 83.94 98 ASP A N 1
ATOM 711 C CA . ASP A 1 98 ? -3.271 -0.400 -22.050 1.00 83.94 98 ASP A CA 1
ATOM 712 C C . ASP A 1 98 ? -3.054 0.395 -23.360 1.00 83.94 98 ASP A C 1
ATOM 714 O O . ASP A 1 98 ? -3.774 0.208 -24.343 1.00 83.94 98 ASP A O 1
ATOM 718 N N . GLY A 1 99 ? -2.067 1.299 -23.380 1.00 83.00 99 GLY A N 1
ATOM 719 C CA . GLY A 1 99 ? -1.774 2.217 -24.482 1.00 83.00 99 GLY A CA 1
ATOM 720 C C . GLY A 1 99 ? -0.338 2.129 -25.022 1.00 83.00 99 GLY A C 1
ATOM 721 O O . GLY A 1 99 ? 0.465 1.302 -24.582 1.00 83.00 99 GLY A O 1
ATOM 722 N N . PRO A 1 100 ? 0.005 2.969 -26.017 1.00 81.75 100 PRO A N 1
ATOM 723 C CA . PRO A 1 100 ? 1.370 3.060 -26.520 1.00 81.75 100 PRO A CA 1
ATOM 724 C C . PRO A 1 100 ? 2.292 3.759 -25.508 1.00 81.75 100 PRO A C 1
ATOM 726 O O . PRO A 1 100 ? 1.907 4.751 -24.892 1.00 81.75 100 PRO A O 1
ATOM 729 N N . GLY A 1 101 ? 3.537 3.288 -25.414 1.00 84.25 101 GLY A N 1
ATOM 730 C CA . GLY A 1 101 ? 4.561 3.855 -24.529 1.00 84.25 101 GLY A CA 1
ATOM 731 C C . GLY A 1 101 ? 4.456 3.405 -23.067 1.00 84.25 101 GLY A C 1
ATOM 732 O O . GLY A 1 101 ? 3.680 2.513 -22.735 1.00 84.25 101 GLY A O 1
ATOM 733 N N . CYS A 1 102 ? 5.286 4.019 -22.220 1.00 84.69 102 CYS A N 1
ATOM 734 C CA . CYS A 1 102 ? 5.419 3.706 -20.791 1.00 84.69 102 CYS A CA 1
ATOM 735 C C . CYS A 1 102 ? 4.747 4.747 -19.879 1.00 84.69 102 CYS A C 1
ATOM 737 O O . CYS A 1 102 ? 4.559 4.503 -18.693 1.00 84.69 102 CYS A O 1
ATOM 739 N N . ALA A 1 103 ? 4.385 5.918 -20.411 1.00 82.06 103 ALA A N 1
ATOM 740 C CA . ALA A 1 103 ? 3.768 6.977 -19.622 1.00 82.06 103 ALA A CA 1
ATOM 741 C C . ALA A 1 103 ? 2.337 6.598 -19.208 1.00 82.06 103 ALA A C 1
ATOM 743 O O . ALA A 1 103 ? 1.520 6.248 -20.061 1.00 82.06 103 ALA A O 1
ATOM 744 N N . GLY A 1 104 ? 2.030 6.717 -17.913 1.00 73.69 104 GLY A N 1
ATOM 745 C CA . GLY A 1 104 ? 0.709 6.394 -17.364 1.00 73.69 104 GLY A CA 1
ATOM 746 C C . GLY A 1 104 ? 0.364 4.903 -17.413 1.00 73.69 104 GLY A C 1
ATOM 747 O O . GLY A 1 104 ? -0.814 4.568 -17.509 1.00 73.69 104 GLY A O 1
ATOM 748 N N . ALA A 1 105 ? 1.373 4.029 -17.410 1.00 84.12 105 ALA A N 1
ATOM 749 C CA . ALA A 1 105 ? 1.211 2.586 -17.264 1.00 84.12 105 ALA A CA 1
ATOM 750 C C . ALA A 1 105 ? 1.250 2.180 -15.782 1.00 84.12 105 ALA A C 1
ATOM 752 O O . ALA A 1 105 ? 1.856 2.873 -14.969 1.00 84.12 105 ALA A O 1
ATOM 753 N N . ASP A 1 106 ? 0.633 1.050 -15.435 1.00 84.56 106 ASP A N 1
ATOM 754 C CA . ASP A 1 106 ? 0.746 0.488 -14.088 1.00 84.56 106 ASP A CA 1
ATOM 755 C C . ASP A 1 106 ? 2.147 -0.114 -13.915 1.00 84.56 106 ASP A C 1
ATOM 757 O O . ASP A 1 106 ? 2.580 -0.919 -14.748 1.00 84.56 106 ASP A O 1
ATOM 761 N N . THR A 1 107 ? 2.853 0.245 -12.842 1.00 84.69 107 THR A N 1
ATOM 762 C CA . THR A 1 107 ? 4.160 -0.358 -12.550 1.00 84.69 107 THR A CA 1
ATOM 763 C C . THR A 1 107 ? 3.970 -1.657 -11.785 1.00 84.69 107 THR A C 1
ATOM 765 O O . THR A 1 107 ? 3.475 -1.653 -10.665 1.00 84.69 107 THR A O 1
ATOM 768 N N . VAL A 1 108 ? 4.365 -2.771 -12.399 1.00 85.88 108 VAL A N 1
ATOM 769 C CA . VAL A 1 108 ? 4.214 -4.123 -11.843 1.00 85.88 108 VAL A CA 1
ATOM 770 C C . VAL A 1 108 ? 5.438 -4.514 -11.027 1.00 85.88 108 VAL A C 1
ATOM 772 O O . VAL A 1 108 ? 5.310 -5.122 -9.975 1.00 85.88 108 VAL A O 1
ATOM 775 N N . PHE A 1 109 ? 6.638 -4.149 -11.469 1.00 83.81 109 PHE A N 1
ATOM 776 C CA . PHE A 1 109 ? 7.850 -4.279 -10.664 1.00 83.81 109 PHE A CA 1
ATOM 777 C C . PHE A 1 109 ? 8.735 -3.058 -10.852 1.00 83.81 109 PHE A C 1
ATOM 779 O O . PHE A 1 109 ? 8.703 -2.423 -11.905 1.00 83.81 109 PHE A O 1
ATOM 786 N N . HIS A 1 110 ? 9.535 -2.761 -9.835 1.00 83.56 110 HIS A N 1
ATOM 787 C CA . HIS A 1 110 ? 10.508 -1.678 -9.853 1.00 83.56 110 HIS A CA 1
ATOM 788 C C . HIS A 1 110 ? 11.779 -2.122 -9.139 1.00 83.56 110 HIS A C 1
ATOM 790 O O . HIS A 1 110 ? 11.710 -2.755 -8.080 1.00 83.56 110 HIS A O 1
ATOM 796 N N . GLY A 1 111 ? 12.930 -1.756 -9.688 1.00 81.94 111 GLY A N 1
ATOM 797 C CA . GLY A 1 111 ? 14.208 -1.874 -9.013 1.00 81.94 111 GLY A CA 1
ATOM 798 C C . GLY A 1 111 ? 15.153 -0.750 -9.369 1.00 81.94 111 GLY A C 1
ATOM 799 O O . GLY A 1 111 ? 15.108 -0.214 -10.473 1.00 81.94 111 GLY A O 1
ATOM 800 N N . GLU A 1 112 ? 16.029 -0.456 -8.422 1.00 81.75 112 GLU A N 1
ATOM 801 C CA . GLU A 1 112 ? 17.035 0.594 -8.505 1.00 81.75 112 GLU A CA 1
ATOM 802 C C . GLU A 1 112 ? 18.377 0.010 -8.065 1.00 81.75 112 GLU A C 1
ATOM 804 O O . GLU A 1 112 ? 18.449 -0.786 -7.122 1.00 81.75 112 GLU A O 1
ATOM 809 N N . ALA A 1 113 ? 19.455 0.413 -8.730 1.00 82.25 113 ALA A N 1
ATOM 810 C CA . ALA A 1 113 ? 20.804 0.147 -8.256 1.00 82.25 113 ALA A CA 1
ATOM 811 C C . ALA A 1 113 ? 21.737 1.322 -8.478 1.00 82.25 113 ALA A C 1
ATOM 813 O O . ALA A 1 113 ? 21.698 1.982 -9.514 1.00 82.25 113 ALA A O 1
ATOM 814 N N . PHE A 1 114 ? 22.659 1.491 -7.534 1.00 85.38 114 PHE A N 1
ATOM 815 C CA . PHE A 1 114 ? 23.796 2.388 -7.668 1.00 85.38 114 PHE A CA 1
ATOM 816 C C . PHE A 1 114 ? 24.977 1.634 -8.267 1.00 85.38 114 PHE A C 1
ATOM 818 O O . PHE A 1 114 ? 25.362 0.567 -7.788 1.00 85.38 114 PHE A O 1
ATOM 825 N N . TYR A 1 115 ? 25.563 2.205 -9.310 1.00 85.44 115 TYR A N 1
ATOM 826 C CA . TYR A 1 115 ? 26.718 1.648 -9.987 1.00 85.44 115 TYR A CA 1
ATOM 827 C C . TYR A 1 115 ? 28.012 2.052 -9.275 1.00 85.44 115 TYR A C 1
ATOM 829 O O . TYR A 1 115 ? 28.321 3.237 -9.135 1.00 85.44 115 TYR A O 1
ATOM 837 N N . ASP A 1 116 ? 28.793 1.061 -8.850 1.00 83.50 116 ASP A N 1
ATOM 838 C CA . ASP A 1 116 ? 30.065 1.229 -8.136 1.00 83.50 116 ASP A CA 1
ATOM 839 C C . ASP A 1 116 ? 31.304 0.862 -8.982 1.00 83.50 116 ASP A C 1
ATOM 841 O O . ASP A 1 116 ? 32.438 0.936 -8.500 1.00 83.50 116 ASP A O 1
ATOM 845 N N . GLY A 1 117 ? 31.101 0.552 -10.268 1.00 80.75 117 GLY A N 1
ATOM 846 C CA . GLY A 1 117 ? 32.146 0.193 -11.225 1.00 80.75 117 GLY A CA 1
ATOM 847 C C . GLY A 1 117 ? 32.254 -1.316 -11.469 1.00 80.75 117 GLY A C 1
ATOM 848 O O . GLY A 1 117 ? 32.378 -2.105 -10.542 1.00 80.75 117 GLY A O 1
ATOM 849 N N . GLY A 1 118 ? 32.288 -1.740 -12.733 1.00 84.75 118 GLY A N 1
ATOM 850 C CA . GLY A 1 118 ? 32.426 -3.151 -13.092 1.00 84.75 118 GLY A CA 1
ATOM 851 C C . GLY A 1 118 ? 31.853 -3.471 -14.468 1.00 84.75 118 GLY A C 1
ATOM 852 O O . GLY A 1 118 ? 31.552 -2.580 -15.250 1.00 84.75 118 GLY A O 1
ATOM 853 N N . TRP A 1 119 ? 31.708 -4.762 -14.756 1.00 84.88 119 TRP A N 1
ATOM 854 C CA . TRP A 1 119 ? 31.060 -5.250 -15.982 1.00 84.88 119 TRP A CA 1
ATOM 855 C C . TRP A 1 119 ? 29.647 -5.766 -15.728 1.00 84.88 119 TRP A C 1
ATOM 857 O O . TRP A 1 119 ? 28.998 -6.220 -16.657 1.00 84.88 119 TRP A O 1
ATOM 867 N N . SER A 1 120 ? 29.185 -5.729 -14.478 1.00 84.75 120 SER A N 1
ATOM 868 C CA . SER A 1 120 ? 27.869 -6.217 -14.088 1.00 84.75 120 SER A CA 1
ATOM 869 C C . SER A 1 120 ? 27.242 -5.315 -13.035 1.00 84.75 120 SER A C 1
ATOM 871 O O . SER A 1 120 ? 27.958 -4.804 -12.173 1.00 84.75 120 SER A O 1
ATOM 873 N N . LEU A 1 121 ? 25.920 -5.189 -13.064 1.00 86.00 121 LEU A N 1
ATOM 874 C CA . LEU A 1 121 ? 25.121 -4.462 -12.087 1.00 86.00 121 LEU A CA 1
ATOM 875 C C . LEU A 1 121 ? 23.948 -5.335 -11.633 1.00 86.00 121 LEU A C 1
ATOM 877 O O . LEU A 1 121 ? 23.086 -5.708 -12.431 1.00 86.00 121 LEU A O 1
ATOM 881 N N . ASP A 1 122 ? 23.919 -5.650 -10.342 1.00 84.69 122 ASP A N 1
ATOM 882 C CA . ASP A 1 122 ? 22.779 -6.311 -9.714 1.00 84.69 122 ASP A CA 1
ATOM 883 C C . ASP A 1 122 ? 21.744 -5.255 -9.312 1.00 84.69 122 ASP A C 1
ATOM 885 O O . ASP A 1 122 ? 22.049 -4.356 -8.530 1.00 84.69 122 ASP A O 1
ATOM 889 N N . VAL A 1 123 ? 20.520 -5.381 -9.824 1.00 83.12 123 VAL A N 1
ATOM 890 C CA . VAL A 1 123 ? 19.405 -4.465 -9.565 1.00 83.12 123 VAL A CA 1
ATOM 891 C C . VAL A 1 123 ? 18.407 -5.124 -8.619 1.00 83.12 123 VAL A C 1
ATOM 893 O O . VAL A 1 123 ? 17.596 -5.940 -9.071 1.00 83.12 123 VAL A O 1
ATOM 896 N N . PRO A 1 124 ? 18.458 -4.836 -7.306 1.00 78.94 124 PRO A N 1
ATOM 897 C CA . PRO A 1 124 ? 17.472 -5.344 -6.366 1.00 78.94 124 PRO A CA 1
ATOM 898 C C . PRO A 1 124 ? 16.083 -4.798 -6.683 1.00 78.94 124 PRO A C 1
ATOM 900 O O . PRO A 1 124 ? 15.871 -3.595 -6.812 1.00 78.94 124 PRO A O 1
ATOM 903 N N . MET A 1 125 ? 15.121 -5.709 -6.788 1.00 77.88 125 MET A N 1
ATOM 904 C CA . MET A 1 125 ? 13.717 -5.361 -6.928 1.00 77.88 125 MET A CA 1
ATOM 905 C C . MET A 1 125 ? 13.188 -4.871 -5.592 1.00 77.88 125 MET A C 1
ATOM 907 O O . MET A 1 125 ? 13.185 -5.587 -4.588 1.00 77.88 125 MET A O 1
ATOM 911 N N . LEU A 1 126 ? 12.721 -3.635 -5.614 1.00 70.81 126 LEU A N 1
ATOM 912 C CA . LEU A 1 126 ? 12.106 -2.946 -4.490 1.00 70.81 126 LEU A CA 1
ATOM 913 C C . LEU A 1 126 ? 10.607 -3.261 -4.421 1.00 70.81 126 LEU A C 1
ATOM 915 O O . LEU A 1 126 ? 9.984 -3.085 -3.374 1.00 70.81 126 LEU A O 1
ATOM 919 N N . HIS A 1 127 ? 10.036 -3.727 -5.537 1.00 73.00 127 HIS A N 1
ATOM 920 C CA . HIS A 1 127 ? 8.605 -3.912 -5.709 1.00 73.00 127 HIS A CA 1
ATOM 921 C C . HIS A 1 127 ? 8.223 -5.057 -6.648 1.00 73.00 127 HIS A C 1
ATOM 923 O O . HIS A 1 127 ? 8.921 -5.333 -7.622 1.00 73.00 127 HIS A O 1
ATOM 929 N N . GLY A 1 128 ? 7.053 -5.644 -6.393 1.00 77.12 128 GLY A N 1
ATOM 930 C CA . GLY A 1 128 ? 6.376 -6.610 -7.246 1.00 77.12 128 GLY A CA 1
ATOM 931 C C . GLY A 1 128 ? 4.875 -6.693 -6.943 1.00 77.12 128 GLY A C 1
ATOM 932 O O . GLY A 1 128 ? 4.477 -6.944 -5.801 1.00 77.12 128 GLY A O 1
ATOM 933 N N . LEU A 1 129 ? 4.054 -6.528 -7.975 1.00 80.12 129 LEU A N 1
ATOM 934 C CA . LEU A 1 129 ? 2.643 -6.898 -8.007 1.00 80.12 129 LEU A CA 1
ATOM 935 C C . LEU A 1 129 ? 2.497 -8.223 -8.729 1.00 80.12 129 LEU A C 1
ATOM 937 O O . LEU A 1 129 ? 3.202 -8.494 -9.699 1.00 80.12 129 LEU A O 1
ATOM 941 N N . ASP A 1 130 ? 1.551 -9.016 -8.253 1.00 82.94 130 ASP A N 1
ATOM 942 C CA . ASP A 1 130 ? 1.202 -10.273 -8.886 1.00 82.94 130 ASP A CA 1
ATOM 943 C C . ASP A 1 130 ? 0.191 -10.002 -10.005 1.00 82.94 130 ASP A C 1
ATOM 945 O O . ASP A 1 130 ? -0.887 -9.451 -9.767 1.00 82.94 130 ASP A O 1
ATOM 949 N N . CYS A 1 131 ? 0.537 -10.352 -11.239 1.00 87.31 131 CYS A N 1
ATOM 950 C CA . CYS A 1 131 ? -0.350 -10.227 -12.390 1.00 87.31 131 CYS A CA 1
ATOM 951 C C . CYS A 1 131 ? -1.611 -11.089 -12.258 1.00 87.31 131 CYS A C 1
ATOM 953 O O . CYS A 1 131 ? -2.635 -10.725 -12.843 1.00 87.31 131 CYS A O 1
ATOM 955 N N . ASP A 1 132 ? -1.591 -12.144 -11.439 1.00 86.12 132 ASP A N 1
ATOM 956 C CA . ASP A 1 132 ? -2.799 -12.895 -11.083 1.00 86.12 132 ASP A CA 1
ATOM 957 C C . ASP A 1 132 ? -3.794 -12.048 -10.265 1.00 86.12 132 ASP A C 1
ATOM 959 O O . ASP A 1 132 ? -5.006 -12.273 -10.330 1.00 86.12 132 ASP A O 1
ATOM 963 N N . ASP A 1 133 ? -3.308 -11.035 -9.537 1.00 82.50 133 ASP A N 1
ATOM 964 C CA . ASP A 1 133 ? -4.138 -10.103 -8.768 1.00 82.50 133 ASP A CA 1
ATOM 965 C C . ASP A 1 133 ? -4.641 -8.924 -9.627 1.00 82.50 133 ASP A C 1
ATOM 967 O O . ASP A 1 133 ? -5.397 -8.074 -9.140 1.00 82.50 133 ASP A O 1
ATOM 971 N N . PHE A 1 134 ? -4.255 -8.846 -10.908 1.00 86.69 134 PHE A N 1
ATOM 972 C CA . PHE A 1 134 ? -4.762 -7.822 -11.814 1.00 86.69 134 PHE A CA 1
ATOM 973 C C . PHE A 1 134 ? -6.241 -8.061 -12.144 1.00 86.69 134 PHE A C 1
ATOM 975 O O . PHE A 1 134 ? -6.653 -9.118 -12.625 1.00 86.69 134 PHE A O 1
ATOM 982 N N . THR A 1 135 ? -7.062 -7.030 -11.956 1.00 84.75 135 THR A N 1
ATOM 983 C CA . THR A 1 135 ? -8.502 -7.115 -12.159 1.00 84.75 135 THR A CA 1
ATOM 984 C C . THR A 1 135 ? -9.070 -5.890 -12.867 1.00 84.75 135 THR A C 1
ATOM 986 O O . THR A 1 135 ? -8.574 -4.767 -12.803 1.00 84.75 135 THR A O 1
ATOM 989 N N . THR A 1 136 ? -10.177 -6.124 -13.564 1.00 85.81 136 THR A N 1
ATOM 990 C CA . THR A 1 136 ? -11.062 -5.076 -14.097 1.00 85.81 136 THR A CA 1
ATOM 991 C C . THR A 1 136 ? -12.426 -5.089 -13.412 1.00 85.81 136 THR A C 1
ATOM 993 O O . THR A 1 136 ? -13.288 -4.254 -13.701 1.00 85.81 136 THR A O 1
ATOM 996 N N . VAL A 1 137 ? -12.636 -6.045 -12.502 1.00 86.50 137 VAL A N 1
ATOM 997 C CA . VAL A 1 137 ? -13.844 -6.133 -11.694 1.00 86.50 137 VAL A CA 1
ATOM 998 C C . VAL A 1 137 ? -13.780 -5.030 -10.644 1.00 86.50 137 VAL A C 1
ATOM 1000 O O . VAL A 1 137 ? -12.767 -4.902 -9.963 1.00 86.50 137 VAL A O 1
ATOM 1003 N N . PRO A 1 138 ? -14.844 -4.233 -10.488 1.00 85.50 138 PRO A N 1
ATOM 1004 C CA . PRO A 1 138 ? -14.859 -3.184 -9.486 1.00 85.50 138 PRO A CA 1
ATOM 1005 C C . PRO A 1 138 ? -14.649 -3.691 -8.050 1.00 85.50 138 PRO A C 1
ATOM 1007 O O . PRO A 1 138 ? -15.434 -4.516 -7.572 1.00 85.50 138 PRO A O 1
ATOM 1010 N N . SER A 1 139 ? -13.675 -3.117 -7.346 1.00 82.56 139 SER A N 1
ATOM 1011 C CA . SER A 1 139 ? -13.384 -3.423 -5.941 1.00 82.56 139 SER A CA 1
ATOM 1012 C C . SER A 1 139 ? -14.117 -2.459 -5.025 1.00 82.56 139 SER A C 1
ATOM 1014 O O . SER A 1 139 ? -14.065 -1.239 -5.196 1.00 82.56 139 SER A O 1
ATOM 1016 N N . ARG A 1 140 ? -14.850 -2.996 -4.055 1.00 86.62 140 ARG A N 1
ATOM 1017 C CA . ARG A 1 140 ? -15.552 -2.178 -3.066 1.00 86.62 140 ARG A CA 1
ATOM 1018 C C . ARG A 1 140 ? -14.622 -1.842 -1.921 1.00 86.62 140 ARG A C 1
ATOM 1020 O O . ARG A 1 140 ? -13.751 -2.630 -1.570 1.00 86.62 140 ARG A O 1
ATOM 1027 N N . PHE A 1 141 ? -14.851 -0.687 -1.320 1.00 86.56 141 PHE A N 1
ATOM 1028 C CA . PHE A 1 141 ? -14.162 -0.292 -0.106 1.00 86.56 141 PHE A CA 1
ATOM 1029 C C . PHE A 1 141 ? -15.143 0.206 0.952 1.00 86.56 141 PHE A C 1
ATOM 1031 O O . PHE A 1 141 ? -16.251 0.658 0.642 1.00 86.56 141 PHE A O 1
ATOM 1038 N N . ARG A 1 142 ? -14.706 0.149 2.210 1.00 88.56 142 ARG A N 1
ATOM 1039 C CA . ARG A 1 142 ? -15.414 0.651 3.384 1.00 88.56 142 ARG A CA 1
ATOM 1040 C C . ARG A 1 142 ? -14.489 1.514 4.235 1.00 88.56 142 ARG A C 1
ATOM 1042 O O . ARG A 1 142 ? -13.409 1.081 4.628 1.00 88.56 142 ARG A O 1
ATOM 1049 N N . LEU A 1 143 ? -14.958 2.711 4.568 1.00 89.06 143 LEU A N 1
ATOM 1050 C CA . LEU A 1 143 ? -14.328 3.598 5.536 1.00 89.06 143 LEU A CA 1
ATOM 1051 C C . LEU A 1 143 ? -14.825 3.299 6.943 1.00 89.06 143 LEU A C 1
ATOM 1053 O O . LEU A 1 143 ? -16.033 3.290 7.197 1.00 89.06 143 LEU A O 1
ATOM 1057 N N . LEU A 1 144 ? -13.880 3.124 7.859 1.00 88.81 144 LEU A N 1
ATOM 1058 C CA . LEU A 1 144 ? -14.127 3.024 9.289 1.00 88.81 144 LEU A CA 1
ATOM 1059 C C . LEU A 1 144 ? -13.461 4.178 10.025 1.00 88.81 144 LEU A C 1
ATOM 1061 O O . LEU A 1 144 ? -12.387 4.646 9.653 1.00 88.81 144 LEU A O 1
ATOM 1065 N N . GLU A 1 145 ? -14.092 4.607 11.112 1.00 87.19 145 GLU A N 1
ATOM 1066 C CA . GLU A 1 145 ? -13.508 5.575 12.033 1.00 87.19 145 GLU A CA 1
ATOM 1067 C C . GLU A 1 145 ? -12.827 4.834 13.185 1.00 87.19 145 GLU A C 1
ATOM 1069 O O . GLU A 1 145 ? -13.472 4.076 13.916 1.00 87.19 145 GLU A O 1
ATOM 1074 N N . LEU A 1 146 ? -11.524 5.061 13.364 1.00 85.94 146 LEU A N 1
ATOM 1075 C CA . LEU A 1 146 ? -10.714 4.333 14.339 1.00 85.94 146 LEU A CA 1
ATOM 1076 C C . LEU A 1 146 ? -11.280 4.439 15.765 1.00 85.94 146 LEU A C 1
ATOM 1078 O O . LEU A 1 146 ? -11.355 3.441 16.473 1.00 85.94 146 LEU A O 1
ATOM 1082 N N . THR A 1 147 ? -11.731 5.620 16.188 1.00 85.00 147 THR A N 1
ATOM 1083 C CA . THR A 1 147 ? -12.311 5.847 17.527 1.00 85.00 147 THR A CA 1
ATOM 1084 C C . THR A 1 147 ? -13.495 4.946 17.831 1.00 85.00 147 THR A C 1
ATOM 1086 O O . THR A 1 147 ? -13.591 4.406 18.932 1.00 85.00 147 THR A O 1
ATOM 1089 N N . LYS A 1 148 ? -14.391 4.763 16.857 1.00 87.44 148 LYS A N 1
ATOM 1090 C CA . LYS A 1 148 ? -15.568 3.901 16.986 1.00 87.44 148 LYS A CA 1
ATOM 1091 C C . LYS A 1 148 ? -15.159 2.441 17.100 1.00 87.44 148 LYS A C 1
ATOM 1093 O O . LYS A 1 148 ? -15.710 1.710 17.925 1.00 87.44 148 LYS A O 1
ATOM 1098 N N . VAL A 1 149 ? -14.148 2.038 16.327 1.00 88.50 149 VAL A N 1
ATOM 1099 C CA . VAL A 1 149 ? -13.571 0.692 16.400 1.00 88.50 149 VAL A CA 1
ATOM 1100 C C . VAL A 1 149 ? -12.994 0.425 17.791 1.00 88.50 149 VAL A C 1
ATOM 1102 O O . VAL A 1 149 ? -13.333 -0.575 18.424 1.00 88.50 149 VAL A O 1
ATOM 1105 N N . LEU A 1 150 ? -12.185 1.351 18.306 1.00 86.50 150 LEU A N 1
ATOM 1106 C CA . LEU A 1 150 ? -11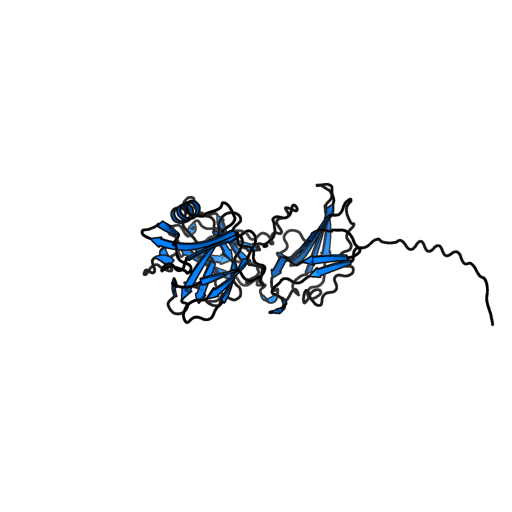.547 1.237 19.620 1.00 86.50 150 LEU A CA 1
ATOM 1107 C C . LEU A 1 150 ? -12.548 1.299 20.779 1.00 86.50 150 LEU A C 1
ATOM 1109 O O . LEU A 1 150 ? -12.357 0.627 21.791 1.00 86.50 150 LEU A O 1
ATOM 1113 N N . ALA A 1 151 ? -13.634 2.062 20.636 1.00 83.94 151 ALA A N 1
ATOM 1114 C CA . ALA A 1 151 ? -14.702 2.114 21.630 1.00 83.94 151 ALA A CA 1
ATOM 1115 C C . ALA A 1 151 ? -15.444 0.771 21.775 1.00 83.94 151 ALA A C 1
ATOM 1117 O O . ALA A 1 151 ? -16.046 0.515 22.821 1.00 83.94 151 ALA A O 1
ATOM 1118 N N . GLY A 1 152 ? -15.414 -0.092 20.748 1.00 77.12 152 GLY A N 1
ATOM 1119 C CA . GLY A 1 152 ? -15.994 -1.440 20.785 1.00 77.12 152 GLY A CA 1
ATOM 1120 C C . GLY A 1 152 ? -17.513 -1.468 21.009 1.00 77.12 152 GLY A C 1
ATOM 1121 O O . GLY A 1 152 ? -18.046 -2.452 21.536 1.00 77.12 152 GLY A O 1
ATOM 1122 N N . GLY A 1 153 ? -18.194 -0.368 20.669 1.00 81.44 153 GLY A N 1
ATOM 1123 C CA . GLY A 1 153 ? -19.631 -0.164 20.832 1.00 81.44 153 GLY A CA 1
ATOM 1124 C C . GLY A 1 153 ? -20.473 -0.766 19.703 1.00 81.44 153 GLY A C 1
ATOM 1125 O O . GLY A 1 153 ? -19.981 -1.465 18.820 1.00 81.44 153 GLY A O 1
ATOM 1126 N N . ALA A 1 154 ? -21.779 -0.483 19.719 1.00 83.19 154 ALA A N 1
ATOM 1127 C CA . ALA A 1 154 ? -22.699 -0.915 18.658 1.00 83.19 154 AL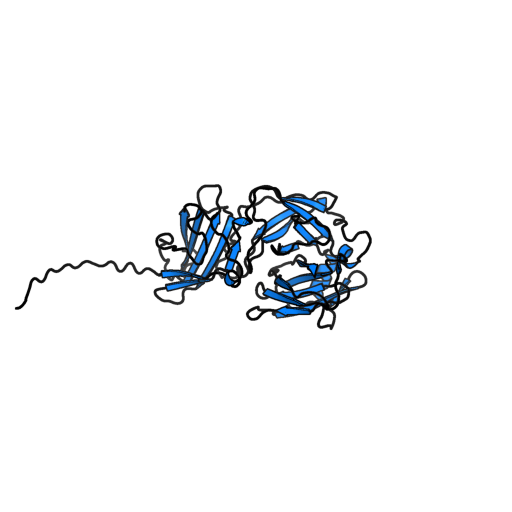A A CA 1
ATOM 1128 C C . ALA A 1 154 ? -22.416 -0.240 17.297 1.00 83.19 154 ALA A C 1
ATOM 1130 O O . ALA A 1 154 ? -22.913 -0.688 16.267 1.00 83.19 154 ALA A O 1
ATOM 1131 N N . ASP A 1 155 ? -21.627 0.830 17.299 1.00 87.31 155 ASP A N 1
ATOM 1132 C CA . ASP A 1 155 ? -21.247 1.662 16.163 1.00 87.31 155 ASP A CA 1
ATOM 1133 C C . ASP A 1 155 ? -19.844 1.353 15.615 1.00 87.31 155 ASP A C 1
ATOM 1135 O O . ASP A 1 155 ? -19.353 2.100 14.777 1.00 87.31 155 ASP A O 1
ATOM 1139 N N . VAL A 1 156 ? -19.223 0.233 16.013 1.00 87.62 156 VAL A N 1
ATOM 1140 C CA . VAL A 1 156 ? -17.883 -0.205 15.557 1.00 87.62 156 VAL A CA 1
ATOM 1141 C C . VAL A 1 156 ? -17.718 -0.180 14.027 1.00 87.62 156 VAL A C 1
ATOM 1143 O O . VAL A 1 156 ? -16.661 0.173 13.520 1.00 87.62 156 VAL A O 1
ATOM 1146 N N . CYS A 1 157 ? -18.785 -0.500 13.287 1.00 89.62 157 CYS A N 1
ATOM 1147 C CA . CYS A 1 157 ? -18.802 -0.505 11.822 1.00 89.62 157 CYS A CA 1
ATOM 1148 C C . CYS A 1 157 ? -19.484 0.722 11.206 1.00 89.62 157 CYS A C 1
ATOM 1150 O O . CYS A 1 157 ? -19.748 0.729 10.000 1.00 89.62 157 CYS A O 1
ATOM 1152 N N . ALA A 1 158 ? -19.844 1.728 12.001 1.00 90.00 158 ALA A N 1
ATOM 1153 C CA . ALA A 1 158 ? -20.447 2.941 11.477 1.00 90.00 158 ALA A CA 1
ATOM 1154 C C . ALA A 1 158 ? -19.391 3.775 10.732 1.00 90.00 158 ALA A C 1
ATOM 1156 O O . ALA A 1 158 ? -18.238 3.845 11.165 1.00 90.00 158 ALA A O 1
ATOM 1157 N N . PRO A 1 159 ? -19.775 4.427 9.626 1.00 90.12 159 PRO A N 1
ATOM 1158 C CA . PRO A 1 159 ? -18.851 5.248 8.861 1.00 90.12 159 PRO A CA 1
ATOM 1159 C C . PRO A 1 159 ? -18.435 6.505 9.643 1.00 90.12 159 PRO A C 1
ATOM 1161 O O . PRO A 1 159 ? -19.095 6.864 10.631 1.00 90.12 159 PRO A O 1
ATOM 1164 N N . PRO A 1 160 ? -17.387 7.217 9.196 1.00 87.75 160 PRO A N 1
ATOM 1165 C CA . PRO A 1 160 ? -17.089 8.567 9.668 1.00 87.75 160 PRO A CA 1
ATOM 1166 C C . PRO A 1 160 ? -18.300 9.500 9.519 1.00 87.75 160 PRO A C 1
ATOM 1168 O O . PRO A 1 160 ? -19.112 9.345 8.605 1.00 87.75 160 PRO A O 1
ATOM 1171 N N . ALA A 1 161 ? -18.433 10.487 10.409 1.00 87.06 161 ALA A N 1
ATOM 1172 C CA . ALA A 1 161 ? -19.578 11.409 10.400 1.00 87.06 161 ALA A CA 1
ATOM 1173 C C . ALA A 1 161 ? -19.705 12.215 9.090 1.00 87.06 161 ALA A C 1
ATOM 1175 O O . ALA A 1 161 ? -20.805 12.578 8.677 1.00 87.06 161 ALA A O 1
ATOM 1176 N N . ASP A 1 162 ? -18.581 12.470 8.433 1.00 86.94 162 ASP A N 1
ATOM 1177 C CA . ASP A 1 162 ? -18.415 13.231 7.199 1.00 86.94 162 ASP A CA 1
ATOM 1178 C C . ASP A 1 162 ? -18.022 12.338 6.013 1.00 86.94 162 ASP A C 1
ATOM 1180 O O . ASP A 1 162 ? -17.386 12.800 5.068 1.00 86.94 162 ASP A O 1
ATOM 1184 N N . ALA A 1 163 ? -18.443 11.066 6.040 1.00 87.69 163 ALA A N 1
ATOM 1185 C CA . ALA A 1 163 ? -18.052 10.055 5.064 1.00 87.69 163 ALA A CA 1
ATOM 1186 C C . ALA A 1 163 ? -18.124 10.538 3.615 1.00 87.69 163 ALA A C 1
ATOM 1188 O O . ALA A 1 163 ? -17.152 10.337 2.914 1.00 87.69 163 ALA A O 1
ATOM 1189 N N . VAL A 1 164 ? -19.182 11.233 3.180 1.00 88.06 164 VAL A N 1
ATOM 1190 C CA . VAL A 1 164 ? -19.366 11.713 1.787 1.00 88.06 164 VAL A CA 1
ATOM 1191 C C . VAL A 1 164 ? -18.317 12.712 1.280 1.00 88.06 164 VAL A C 1
ATOM 1193 O O . VAL A 1 164 ? -18.300 13.028 0.092 1.00 88.06 164 VAL A O 1
ATOM 1196 N N . LEU A 1 165 ? -17.499 13.276 2.171 1.00 86.81 165 LEU A N 1
ATOM 1197 C CA . LEU A 1 165 ? -16.473 14.262 1.824 1.00 86.81 165 LEU A CA 1
ATOM 1198 C C . LEU A 1 165 ? -15.123 13.620 1.497 1.00 86.81 165 LEU A C 1
ATOM 1200 O O . LEU A 1 165 ? -14.218 14.320 1.047 1.00 86.81 165 LEU A O 1
ATOM 1204 N N . TYR A 1 166 ? -14.993 12.313 1.717 1.00 87.19 166 TYR A N 1
ATOM 1205 C CA . TYR A 1 166 ? -13.783 11.579 1.395 1.00 87.19 166 TYR A CA 1
ATOM 1206 C C . TYR A 1 166 ? -13.759 11.184 -0.081 1.00 87.19 166 TYR A C 1
ATOM 1208 O O . TYR A 1 166 ? -14.775 10.869 -0.707 1.00 87.19 166 TYR A O 1
ATOM 1216 N N . GLN A 1 167 ? -12.558 11.171 -0.633 1.00 87.75 167 GLN A N 1
ATOM 1217 C CA . GLN A 1 167 ? -12.279 10.533 -1.905 1.00 87.75 167 GLN A CA 1
ATOM 1218 C C . GLN A 1 167 ? -11.132 9.554 -1.739 1.00 87.75 167 GLN A C 1
ATOM 1220 O O . GLN A 1 167 ? -10.172 9.876 -1.046 1.00 87.75 167 GLN A O 1
ATOM 1225 N N . ILE A 1 168 ? -11.246 8.383 -2.360 1.00 84.06 168 ILE A N 1
ATOM 1226 C CA . ILE A 1 168 ? -10.293 7.280 -2.222 1.00 84.06 168 ILE A CA 1
ATOM 1227 C C . ILE A 1 168 ? -9.625 6.987 -3.558 1.00 84.06 168 ILE A C 1
ATOM 1229 O O . ILE A 1 168 ? -10.300 6.958 -4.589 1.00 84.06 168 ILE A O 1
ATOM 1233 N N . GLU A 1 169 ? -8.322 6.736 -3.520 1.00 80.44 169 GLU A N 1
ATOM 1234 C CA . GLU A 1 169 ? -7.535 6.269 -4.658 1.00 80.44 169 GLU A CA 1
ATOM 1235 C C . GLU A 1 169 ? -6.654 5.073 -4.276 1.00 80.44 169 GLU A C 1
ATOM 1237 O O . GLU A 1 169 ? -6.339 4.851 -3.103 1.00 80.44 169 GLU A O 1
ATOM 1242 N N . PHE A 1 170 ? -6.316 4.268 -5.284 1.00 75.38 170 PHE A N 1
ATOM 1243 C CA . PHE A 1 170 ? -5.295 3.234 -5.168 1.00 75.38 170 PHE A CA 1
ATOM 1244 C C . PHE A 1 170 ? -3.959 3.833 -5.570 1.00 75.38 170 PHE A C 1
ATOM 1246 O O . PHE A 1 170 ? -3.850 4.377 -6.669 1.00 75.38 170 PHE A O 1
ATOM 1253 N N . ALA A 1 171 ? -2.963 3.655 -4.717 1.00 67.50 171 ALA A N 1
ATOM 1254 C CA . ALA A 1 171 ? -1.591 4.020 -4.994 1.00 67.50 171 ALA A CA 1
ATOM 1255 C C . ALA A 1 171 ? -0.690 2.834 -4.664 1.00 67.50 171 ALA A C 1
ATOM 1257 O O . ALA A 1 171 ? -0.763 2.276 -3.571 1.00 67.50 171 ALA A O 1
ATOM 1258 N N . HIS A 1 172 ? 0.189 2.440 -5.574 1.00 65.12 172 HIS A N 1
ATOM 1259 C CA . HIS A 1 172 ? 1.316 1.599 -5.190 1.00 65.12 172 HIS A CA 1
ATOM 1260 C C . HIS A 1 172 ? 2.382 2.482 -4.557 1.00 65.12 172 HIS A C 1
ATOM 1262 O O . HIS A 1 172 ? 2.711 3.545 -5.076 1.00 65.12 172 HIS A O 1
ATOM 1268 N N . HIS A 1 173 ? 2.898 2.054 -3.410 1.00 54.81 173 HIS A N 1
ATOM 1269 C CA . HIS A 1 173 ? 3.991 2.755 -2.751 1.00 54.81 173 HIS A CA 1
ATOM 1270 C C . HIS A 1 173 ? 5.159 1.805 -2.575 1.00 54.81 173 HIS A C 1
ATOM 1272 O O . HIS A 1 173 ? 4.981 0.652 -2.166 1.00 54.81 173 HIS A O 1
ATOM 1278 N N . PHE A 1 174 ? 6.349 2.307 -2.890 1.00 57.34 174 PHE A N 1
ATOM 1279 C CA . PHE A 1 174 ? 7.578 1.544 -2.782 1.00 57.34 174 PHE A CA 1
ATOM 1280 C C . PHE A 1 174 ? 8.318 1.893 -1.500 1.00 57.34 174 PHE A C 1
ATOM 1282 O O . PHE A 1 174 ? 8.332 3.052 -1.096 1.00 57.34 174 PHE A O 1
ATOM 1289 N N . PRO A 1 175 ? 8.993 0.907 -0.903 1.00 45.03 175 PRO A N 1
ATOM 1290 C CA . PRO A 1 175 ? 9.761 1.103 0.312 1.00 45.03 175 PRO A CA 1
ATOM 1291 C C . PRO A 1 175 ? 10.962 2.048 0.258 1.00 45.03 175 PRO A C 1
ATOM 1293 O O . PRO A 1 175 ? 11.521 2.337 1.313 1.00 45.03 175 PRO A O 1
ATOM 1296 N N . TYR A 1 176 ? 11.395 2.486 -0.924 1.00 48.19 176 TYR A N 1
ATOM 1297 C CA . TYR A 1 176 ? 12.712 3.106 -1.089 1.00 48.19 176 TYR A CA 1
ATOM 1298 C C . TYR A 1 176 ? 12.728 4.309 -2.041 1.00 48.19 176 TYR A C 1
ATOM 1300 O O . TYR A 1 176 ? 13.788 4.644 -2.557 1.00 48.19 176 TYR A O 1
ATOM 1308 N N . ASP A 1 177 ? 11.601 5.002 -2.236 1.00 42.91 177 ASP A N 1
ATOM 1309 C CA . ASP A 1 177 ? 11.541 6.242 -3.040 1.00 42.91 177 ASP A CA 1
ATOM 1310 C C . ASP A 1 177 ? 12.145 7.457 -2.285 1.00 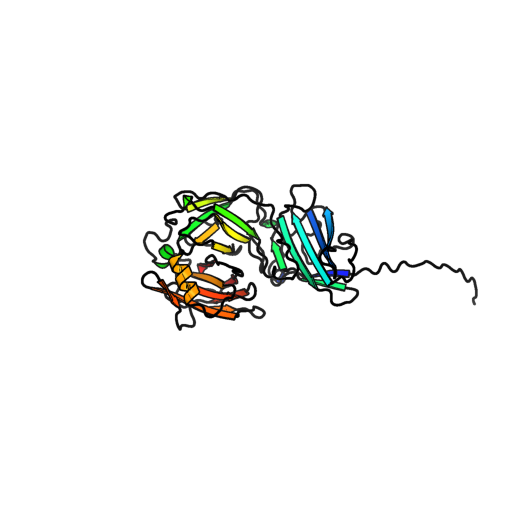42.91 177 ASP A C 1
ATOM 1312 O O . ASP A 1 177 ? 11.568 8.539 -2.208 1.00 42.91 177 ASP A O 1
ATOM 1316 N N . GLU A 1 178 ? 13.302 7.254 -1.641 1.00 39.84 178 GLU A N 1
ATOM 1317 C CA . GLU A 1 178 ? 14.125 8.297 -1.007 1.00 39.84 178 GLU A CA 1
ATOM 1318 C C . GLU A 1 178 ? 15.504 8.444 -1.684 1.00 39.84 178 GLU A C 1
ATOM 1320 O O . GLU A 1 178 ? 16.362 9.202 -1.216 1.00 39.84 178 GLU A O 1
ATOM 1325 N N . GLY A 1 179 ? 15.738 7.738 -2.797 1.00 41.97 179 GLY A N 1
ATOM 1326 C CA . GLY A 1 179 ? 16.911 7.952 -3.639 1.00 41.97 179 GLY A CA 1
ATOM 1327 C C . GLY A 1 179 ? 16.972 9.396 -4.174 1.00 41.97 179 GLY A C 1
ATOM 1328 O O . GLY A 1 179 ? 15.961 10.093 -4.251 1.00 41.97 179 GLY A O 1
ATOM 1329 N N . PRO A 1 180 ? 18.150 9.897 -4.596 1.00 37.44 180 PRO A N 1
ATOM 1330 C CA . PRO A 1 180 ? 18.267 11.208 -5.256 1.00 37.44 180 PRO A CA 1
ATOM 1331 C C . PRO A 1 180 ? 17.455 11.294 -6.565 1.00 37.44 180 PRO A C 1
ATOM 1333 O O . PRO A 1 180 ? 17.317 12.373 -7.148 1.00 37.44 180 PRO A O 1
ATOM 1336 N N . ILE A 1 181 ? 16.936 10.156 -7.017 1.00 49.53 181 ILE A N 1
ATOM 1337 C CA . ILE A 1 181 ? 16.092 9.960 -8.175 1.00 49.53 181 ILE A CA 1
ATOM 1338 C C . ILE A 1 181 ? 14.634 10.137 -7.731 1.00 49.53 181 ILE A C 1
ATOM 1340 O O . ILE A 1 181 ? 13.931 9.196 -7.401 1.00 49.53 181 ILE A O 1
ATOM 1344 N N . ASN A 1 182 ? 14.185 11.393 -7.693 1.00 38.44 182 ASN A N 1
ATOM 1345 C CA . ASN A 1 182 ? 12.779 11.747 -7.479 1.00 38.44 182 ASN A CA 1
ATOM 1346 C C . ASN A 1 182 ? 11.963 11.409 -8.738 1.00 38.44 182 ASN A C 1
ATOM 1348 O O . ASN A 1 182 ? 11.579 12.295 -9.507 1.00 38.44 182 ASN A O 1
ATOM 1352 N N . GLY A 1 183 ? 11.732 10.126 -8.977 1.00 40.06 183 GLY A N 1
ATOM 1353 C CA . GLY A 1 183 ? 10.779 9.647 -9.959 1.00 40.06 183 GLY A CA 1
ATOM 1354 C C . GLY A 1 183 ? 9.624 9.014 -9.215 1.00 40.06 183 GLY A C 1
ATOM 1355 O O . GLY A 1 183 ? 9.722 7.864 -8.824 1.00 40.06 183 GLY A O 1
ATOM 1356 N N . THR A 1 184 ? 8.513 9.735 -9.048 1.00 42.38 184 THR A N 1
ATOM 1357 C CA . THR A 1 184 ? 7.272 9.118 -8.568 1.00 42.38 184 THR A CA 1
ATOM 1358 C C . THR A 1 184 ? 6.851 8.102 -9.624 1.00 42.38 184 THR A C 1
ATOM 1360 O O . THR A 1 184 ? 6.240 8.450 -10.640 1.00 42.38 184 THR A O 1
ATOM 1363 N N . VAL A 1 185 ? 7.245 6.848 -9.428 1.00 50.56 185 VAL A N 1
ATOM 1364 C CA . VAL A 1 185 ? 6.818 5.729 -10.255 1.00 50.56 185 VAL A CA 1
ATOM 1365 C C . VAL A 1 185 ? 5.343 5.539 -9.930 1.00 50.56 185 VAL A C 1
ATOM 1367 O O . VAL A 1 185 ? 4.937 4.991 -8.912 1.00 50.56 185 VAL A O 1
ATOM 1370 N N . THR A 1 186 ? 4.528 6.180 -10.751 1.00 52.22 186 THR A N 1
ATOM 1371 C CA . THR A 1 186 ? 3.101 6.324 -10.524 1.00 52.22 186 THR A CA 1
ATOM 1372 C C . THR A 1 186 ? 2.388 5.239 -11.293 1.00 52.22 186 THR A C 1
ATOM 1374 O O . THR A 1 186 ? 2.757 4.900 -12.418 1.00 52.22 186 THR A O 1
ATOM 1377 N N . ASP A 1 187 ? 1.342 4.704 -10.679 1.00 60.81 187 ASP A N 1
ATOM 1378 C CA . ASP A 1 187 ? 0.334 3.980 -11.430 1.00 60.81 187 ASP A CA 1
ATOM 1379 C C . ASP A 1 187 ? -0.221 4.819 -12.568 1.00 60.81 187 ASP A C 1
ATOM 1381 O O . ASP A 1 187 ? -0.161 6.056 -12.555 1.00 60.81 187 ASP A O 1
ATOM 1385 N N . ALA A 1 188 ? -0.873 4.135 -13.511 1.00 62.47 188 ALA A N 1
ATOM 1386 C CA . ALA A 1 188 ? -1.833 4.801 -14.365 1.00 62.47 188 ALA A CA 1
ATOM 1387 C C . ALA A 1 188 ? -2.746 5.658 -13.469 1.00 62.47 188 ALA A C 1
ATOM 1389 O O . ALA A 1 188 ? -3.364 5.113 -12.553 1.00 62.47 188 ALA A O 1
ATOM 1390 N N . PRO A 1 189 ? -2.816 6.989 -13.664 1.00 63.41 189 PRO A N 1
ATOM 1391 C CA . PRO A 1 189 ? -3.514 7.857 -12.730 1.00 63.41 189 PRO A CA 1
ATOM 1392 C C . PRO A 1 189 ? -4.980 7.440 -12.646 1.00 63.41 189 PRO A C 1
ATOM 1394 O O . PRO A 1 189 ? -5.739 7.557 -13.614 1.00 63.41 189 PRO A O 1
ATOM 1397 N N . ARG A 1 190 ? -5.379 6.942 -11.475 1.00 72.88 190 ARG A N 1
ATOM 1398 C CA . ARG A 1 190 ? -6.764 6.583 -11.179 1.00 72.88 190 ARG A CA 1
ATOM 1399 C C . ARG A 1 190 ? -7.415 7.794 -10.535 1.00 72.88 190 ARG A C 1
ATOM 1401 O O . ARG A 1 190 ? -6.917 8.339 -9.561 1.00 72.88 190 ARG A O 1
ATOM 1408 N N . GLY A 1 191 ? -8.521 8.250 -11.117 1.00 73.62 191 GLY A N 1
ATOM 1409 C CA . GLY A 1 191 ? -9.262 9.366 -10.544 1.00 73.62 191 GLY A CA 1
ATOM 1410 C C . GLY A 1 191 ? -9.831 8.990 -9.169 1.00 73.62 191 GLY A C 1
ATOM 1411 O O . GLY A 1 191 ? -10.303 7.859 -9.012 1.00 73.62 191 GLY A O 1
ATOM 1412 N N . PRO A 1 192 ? -9.846 9.923 -8.203 1.00 84.69 192 PRO A N 1
ATOM 1413 C CA . PRO A 1 192 ? -10.444 9.680 -6.903 1.00 84.69 192 PRO A CA 1
ATOM 1414 C C . PRO A 1 192 ? -11.905 9.243 -7.005 1.00 84.69 192 PRO A C 1
ATOM 1416 O O . PRO A 1 192 ? -12.693 9.809 -7.771 1.00 84.69 192 PRO A O 1
ATOM 1419 N N . VAL A 1 193 ? -12.297 8.290 -6.163 1.00 87.75 193 VAL A N 1
ATOM 1420 C CA . VAL A 1 193 ? -13.680 7.825 -6.054 1.00 87.75 193 VAL A CA 1
ATOM 1421 C C . VAL A 1 193 ? -14.337 8.401 -4.811 1.00 87.75 193 VAL A C 1
ATOM 1423 O O . VAL A 1 193 ? -13.834 8.255 -3.700 1.00 87.75 193 VAL A O 1
ATOM 1426 N N . SER A 1 194 ? -15.506 9.015 -4.994 1.00 90.44 194 SER A N 1
ATOM 1427 C CA . SER A 1 194 ? -16.327 9.497 -3.885 1.00 90.44 194 SER A CA 1
ATOM 1428 C C . SER A 1 194 ? -16.921 8.362 -3.063 1.00 90.44 194 SER A C 1
ATOM 1430 O O . SER A 1 194 ? -17.400 7.351 -3.575 1.00 90.44 194 SER A O 1
ATOM 1432 N N . THR A 1 195 ? -16.961 8.596 -1.768 1.00 91.31 195 THR A N 1
ATOM 1433 C CA . THR A 1 195 ? -17.614 7.766 -0.762 1.00 91.31 195 THR A CA 1
ATOM 1434 C C . THR A 1 195 ? -19.093 8.120 -0.609 1.00 91.31 195 THR A C 1
ATOM 1436 O O . THR A 1 195 ? -19.524 9.268 -0.750 1.00 91.31 195 THR A O 1
ATOM 1439 N N . ALA A 1 196 ? -19.903 7.119 -0.286 1.00 93.38 196 ALA A N 1
ATOM 1440 C CA . ALA A 1 196 ? -21.299 7.283 0.081 1.00 93.38 196 ALA A CA 1
ATOM 1441 C C . ALA A 1 196 ? -21.454 7.579 1.585 1.00 93.38 196 ALA A C 1
ATOM 1443 O O . ALA A 1 196 ? -20.524 7.451 2.383 1.00 93.38 196 ALA A O 1
ATOM 1444 N N . ALA A 1 197 ? -22.665 7.972 1.990 1.00 92.19 197 ALA A N 1
ATOM 1445 C CA . ALA A 1 197 ? -22.971 8.331 3.378 1.00 92.19 197 ALA A CA 1
ATOM 1446 C C . ALA A 1 197 ? -22.856 7.154 4.361 1.00 92.19 197 ALA A C 1
ATOM 1448 O O . ALA A 1 197 ? -22.689 7.372 5.557 1.00 92.19 197 ALA A O 1
ATOM 1449 N N . ASP A 1 198 ? -22.936 5.919 3.868 1.00 91.50 198 ASP A N 1
ATOM 1450 C CA . ASP A 1 198 ? -22.712 4.704 4.654 1.00 91.50 198 ASP A CA 1
ATOM 1451 C C . ASP A 1 198 ? -21.223 4.312 4.753 1.00 91.50 198 ASP A C 1
ATOM 1453 O O . ASP A 1 198 ? -20.903 3.265 5.315 1.00 91.50 198 ASP A O 1
ATOM 1457 N N . GLY A 1 199 ? -20.321 5.157 4.235 1.00 90.50 199 GLY A N 1
ATOM 1458 C CA . GLY A 1 199 ? -18.874 4.949 4.216 1.00 90.50 199 GLY A CA 1
ATOM 1459 C C . GLY A 1 199 ? -18.395 3.967 3.160 1.00 90.50 199 GLY A C 1
ATOM 1460 O O . GLY A 1 199 ? -17.229 3.591 3.197 1.00 90.50 199 GLY A O 1
ATOM 1461 N N . THR A 1 200 ? -19.255 3.534 2.240 1.00 91.69 200 THR A N 1
ATOM 1462 C CA . THR A 1 200 ? -18.853 2.632 1.159 1.00 91.69 200 THR A CA 1
ATOM 1463 C C . THR A 1 200 ? -18.519 3.384 -0.121 1.00 91.69 200 THR A C 1
ATOM 1465 O O . THR A 1 200 ? -18.976 4.503 -0.351 1.00 91.69 200 THR A O 1
ATOM 1468 N N . GLY A 1 201 ? -17.728 2.761 -0.983 1.00 89.88 201 GLY A N 1
ATOM 1469 C CA . GLY A 1 201 ? -17.524 3.213 -2.350 1.00 89.88 201 GLY A CA 1
ATOM 1470 C C . GLY A 1 201 ? -16.963 2.094 -3.213 1.00 89.88 201 GLY A C 1
ATOM 1471 O O . GLY A 1 201 ? -16.835 0.950 -2.768 1.00 89.88 201 GLY A O 1
ATOM 1472 N N . GLN A 1 202 ? -16.694 2.407 -4.477 1.00 88.75 202 GLN A N 1
ATOM 1473 C CA . GLN A 1 202 ? -16.306 1.399 -5.452 1.00 88.75 202 GLN A CA 1
ATOM 1474 C C . GLN A 1 202 ? -15.249 1.923 -6.415 1.00 88.75 202 GLN A C 1
ATOM 1476 O O . GLN A 1 202 ? -15.504 2.822 -7.213 1.00 88.75 202 GLN A O 1
ATOM 1481 N N . LEU A 1 203 ? -14.077 1.308 -6.359 1.00 80.62 203 LEU A N 1
ATOM 1482 C CA . LEU A 1 203 ? -12.977 1.553 -7.275 1.00 80.62 203 LEU A CA 1
ATOM 1483 C C . LEU A 1 203 ? -13.276 0.792 -8.567 1.00 80.62 203 LEU A C 1
ATOM 1485 O O . LEU A 1 203 ? -13.596 -0.397 -8.556 1.00 80.62 203 LEU A O 1
ATOM 1489 N N . THR A 1 204 ? -13.265 1.512 -9.685 1.00 83.00 204 THR A N 1
ATOM 1490 C CA . THR A 1 204 ? -13.613 0.972 -11.005 1.00 83.00 204 THR A CA 1
ATOM 1491 C C . THR A 1 204 ? -12.443 1.134 -11.959 1.00 83.00 204 THR A C 1
ATOM 1493 O O . THR A 1 204 ? -11.663 2.074 -11.826 1.00 83.00 204 THR A O 1
ATOM 1496 N N . GLY A 1 205 ? -12.359 0.239 -12.941 1.00 81.31 205 GLY A N 1
ATOM 1497 C CA . GLY A 1 205 ? -11.287 0.224 -13.931 1.00 81.31 205 GLY A CA 1
ATOM 1498 C C . GLY A 1 205 ? -10.160 -0.759 -13.590 1.00 81.31 205 GLY A C 1
ATOM 1499 O O . GLY A 1 205 ? -10.246 -1.461 -12.582 1.00 81.31 205 GLY A O 1
ATOM 1500 N N . PRO A 1 206 ? -9.140 -0.842 -14.460 1.00 82.06 206 PRO A N 1
ATOM 1501 C CA . PRO A 1 206 ? -7.929 -1.635 -14.251 1.00 82.06 206 PRO A CA 1
ATOM 1502 C C . PRO A 1 206 ? -7.213 -1.290 -12.941 1.00 82.06 206 PRO A C 1
ATOM 1504 O O . PRO A 1 206 ? -6.853 -0.133 -12.718 1.00 82.06 206 PRO A O 1
ATOM 1507 N N . HIS A 1 207 ? -7.011 -2.283 -12.080 1.00 80.56 207 HIS A N 1
ATOM 1508 C CA . HIS A 1 207 ? -6.182 -2.159 -10.881 1.00 80.56 207 HIS A CA 1
ATOM 1509 C C . HIS A 1 207 ? -5.711 -3.533 -10.404 1.00 80.56 207 HIS A C 1
ATOM 1511 O O . HIS A 1 207 ? -6.264 -4.562 -10.789 1.00 80.56 207 HIS A O 1
ATOM 1517 N N . PHE A 1 208 ? -4.700 -3.540 -9.545 1.00 80.94 208 PHE A N 1
ATOM 1518 C CA . PHE A 1 208 ? -4.294 -4.730 -8.811 1.00 80.94 208 PHE A CA 1
ATOM 1519 C C . PHE A 1 208 ? -5.111 -4.825 -7.523 1.00 80.94 208 PHE A C 1
ATOM 1521 O O . PHE A 1 208 ? -5.416 -3.806 -6.907 1.00 80.94 208 PHE A O 1
ATOM 1528 N N . ALA A 1 209 ? -5.502 -6.037 -7.138 1.00 75.81 209 ALA A N 1
ATOM 1529 C CA . ALA A 1 209 ? -6.223 -6.311 -5.893 1.00 75.81 209 ALA A CA 1
ATOM 1530 C C . ALA A 1 209 ? -5.292 -6.765 -4.752 1.00 75.81 209 ALA A C 1
ATOM 1532 O O . ALA A 1 209 ? -5.739 -6.932 -3.617 1.00 75.81 209 ALA A O 1
ATOM 1533 N N . GLY A 1 210 ? -4.003 -6.948 -5.045 1.00 73.12 210 GLY A N 1
ATOM 1534 C CA . GLY A 1 210 ? -2.996 -7.443 -4.119 1.00 73.12 210 GLY A CA 1
ATOM 1535 C C . GLY A 1 210 ? -1.585 -7.049 -4.547 1.00 73.12 210 GLY A C 1
ATOM 1536 O O . GLY A 1 210 ? -1.356 -6.586 -5.663 1.00 73.12 210 GLY A O 1
ATOM 1537 N N . ALA A 1 211 ? -0.644 -7.204 -3.619 1.00 69.81 211 ALA A N 1
ATOM 1538 C CA . ALA A 1 211 ? 0.780 -6.998 -3.845 1.00 69.81 211 ALA A CA 1
ATOM 1539 C C . ALA A 1 211 ? 1.574 -8.143 -3.200 1.00 69.81 211 ALA A C 1
ATOM 1541 O O . ALA A 1 211 ? 1.134 -8.732 -2.202 1.00 69.81 211 ALA A O 1
ATOM 1542 N N . ALA A 1 212 ? 2.743 -8.456 -3.760 1.00 68.06 212 ALA A N 1
ATOM 1543 C CA . ALA A 1 212 ? 3.642 -9.454 -3.197 1.00 68.06 212 ALA A CA 1
ATOM 1544 C C . ALA A 1 212 ? 4.591 -8.806 -2.174 1.00 68.06 212 ALA A C 1
ATOM 1546 O O . ALA A 1 212 ? 5.162 -7.752 -2.465 1.00 68.06 212 ALA A O 1
ATOM 1547 N N . PRO A 1 213 ? 4.829 -9.416 -0.996 1.00 61.44 213 PRO A N 1
ATOM 1548 C CA . PRO A 1 213 ? 5.791 -8.887 -0.030 1.00 61.44 213 PRO A CA 1
ATOM 1549 C C . PRO A 1 213 ? 7.187 -8.671 -0.651 1.00 61.44 213 PRO A C 1
ATOM 1551 O O . PRO A 1 213 ? 7.633 -9.523 -1.424 1.00 61.44 213 PRO A O 1
ATOM 1554 N N . PRO A 1 214 ? 7.904 -7.581 -0.308 1.00 55.38 214 PRO A N 1
ATOM 1555 C CA . PRO A 1 214 ? 7.592 -6.562 0.704 1.00 55.38 214 PRO A CA 1
ATOM 1556 C C . PRO A 1 214 ? 6.742 -5.390 0.175 1.00 55.38 214 PRO A C 1
ATOM 1558 O O . PRO A 1 214 ? 6.652 -4.351 0.821 1.00 55.38 214 PRO A O 1
ATOM 1561 N N . SER A 1 215 ? 6.142 -5.527 -1.003 1.00 61.62 215 SER A N 1
ATOM 1562 C CA . SER A 1 215 ? 5.304 -4.492 -1.601 1.00 61.62 215 SER A CA 1
ATOM 1563 C C . SER A 1 215 ? 3.963 -4.374 -0.902 1.00 61.62 215 SER A C 1
ATOM 1565 O O . SER A 1 215 ? 3.472 -5.308 -0.266 1.00 61.62 215 SER A O 1
ATOM 1567 N N . CYS A 1 216 ? 3.337 -3.220 -1.091 1.00 65.75 216 CYS A N 1
ATOM 1568 C CA . CYS A 1 216 ? 2.015 -2.944 -0.583 1.00 65.75 216 CYS A CA 1
ATOM 1569 C C . CYS A 1 216 ? 1.206 -2.160 -1.617 1.00 65.75 216 CYS A C 1
ATOM 1571 O O . CYS A 1 216 ? 1.669 -1.158 -2.165 1.00 65.75 216 CYS A O 1
ATOM 1573 N N . LEU A 1 217 ? -0.025 -2.613 -1.848 1.00 69.00 217 LEU A N 1
ATOM 1574 C CA . LEU A 1 217 ? -1.036 -1.825 -2.534 1.00 69.00 217 LEU A CA 1
ATOM 1575 C C . LEU A 1 217 ? -1.639 -0.871 -1.509 1.00 69.00 217 LEU A C 1
ATOM 1577 O O . LEU A 1 217 ? -2.303 -1.311 -0.573 1.00 69.00 217 LEU A O 1
ATOM 1581 N N . ALA A 1 218 ? -1.383 0.423 -1.650 1.00 70.81 218 ALA A N 1
ATOM 1582 C CA . ALA A 1 218 ? -1.914 1.403 -0.731 1.00 70.81 218 ALA A CA 1
ATOM 1583 C C . ALA A 1 218 ? -3.297 1.884 -1.172 1.00 70.81 218 ALA A C 1
ATOM 1585 O O . ALA A 1 218 ? -3.575 2.118 -2.348 1.00 70.81 218 ALA A O 1
ATOM 1586 N N . VAL A 1 219 ? -4.166 2.061 -0.189 1.00 72.25 219 VAL A N 1
ATOM 1587 C CA . VAL A 1 219 ? -5.434 2.763 -0.341 1.00 72.25 219 VAL A CA 1
ATOM 1588 C C . VAL A 1 219 ? -5.299 4.039 0.453 1.00 72.25 219 VAL A C 1
ATOM 1590 O O . VAL A 1 219 ? -5.035 3.994 1.660 1.00 72.25 219 VAL A O 1
ATOM 1593 N N . GLU A 1 220 ? -5.464 5.168 -0.222 1.00 77.62 220 GLU A N 1
ATOM 1594 C CA . GLU A 1 220 ? -5.289 6.470 0.397 1.00 77.62 220 GLU A CA 1
ATOM 1595 C C . GLU A 1 220 ? -6.455 7.409 0.138 1.00 77.62 220 GLU A C 1
ATOM 1597 O O . GLU A 1 220 ? -7.219 7.279 -0.820 1.00 77.62 220 GLU A O 1
ATOM 1602 N N . THR A 1 221 ? -6.631 8.351 1.057 1.00 77.44 221 THR A N 1
ATOM 1603 C CA . THR A 1 221 ? -7.614 9.413 0.891 1.00 77.44 221 THR A CA 1
ATOM 1604 C C . THR A 1 221 ? -7.021 10.524 0.023 1.00 77.44 221 THR A C 1
ATOM 1606 O O . THR A 1 221 ? -6.137 11.247 0.479 1.00 77.44 221 THR A O 1
ATOM 1609 N N . ALA A 1 222 ? -7.533 10.701 -1.188 1.00 79.69 222 ALA A N 1
ATOM 1610 C CA . ALA A 1 222 ? -7.115 11.743 -2.126 1.00 79.69 222 ALA A CA 1
ATOM 1611 C C . ALA A 1 222 ? -7.626 13.139 -1.721 1.00 79.69 222 ALA A C 1
ATOM 1613 O O . ALA A 1 222 ? -6.940 14.151 -1.848 1.00 79.69 222 ALA A O 1
ATOM 1614 N N . VAL A 1 223 ? -8.858 13.202 -1.207 1.00 83.31 223 VAL A N 1
ATOM 1615 C CA . VAL A 1 223 ? -9.490 14.432 -0.710 1.00 83.31 223 VAL A CA 1
ATOM 1616 C C . VAL A 1 223 ? -10.147 14.120 0.622 1.00 83.31 223 VAL A C 1
ATOM 1618 O O . VAL A 1 223 ? -10.918 13.165 0.723 1.00 83.31 223 VAL A O 1
ATOM 1621 N N . VAL A 1 224 ? -9.839 14.924 1.639 1.00 81.06 224 VAL A N 1
ATOM 1622 C CA . VAL A 1 224 ? -10.401 14.797 2.987 1.00 81.06 224 VAL A CA 1
ATOM 1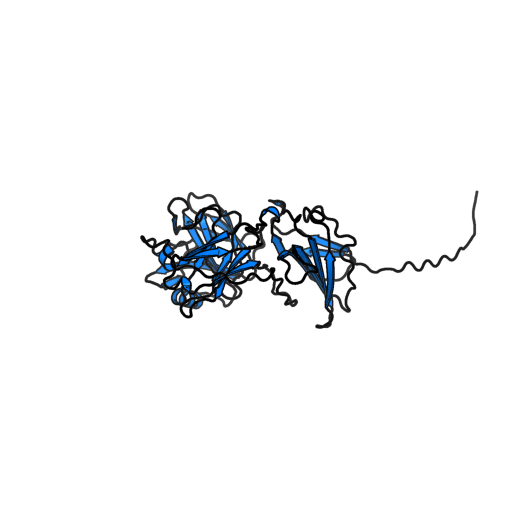623 C C . VAL A 1 224 ? -11.069 16.098 3.429 1.00 81.06 224 VAL A C 1
ATOM 1625 O O . VAL A 1 224 ? -10.644 17.187 3.026 1.00 81.06 224 VAL A O 1
ATOM 1628 N N . PRO A 1 225 ? -12.111 16.025 4.270 1.00 81.31 225 PRO A N 1
ATOM 1629 C CA . PRO A 1 225 ? -12.678 17.211 4.893 1.00 81.31 225 PRO A CA 1
ATOM 1630 C C . PRO A 1 225 ? -11.675 17.879 5.853 1.00 81.31 225 PRO A C 1
ATOM 1632 O O . PRO A 1 225 ? -10.805 17.204 6.400 1.00 81.31 225 PRO A O 1
ATOM 1635 N N . PRO A 1 226 ? -11.807 19.191 6.135 1.00 80.50 226 PRO A N 1
ATOM 1636 C CA . PRO A 1 226 ? -10.856 19.922 6.984 1.00 80.50 226 PRO A CA 1
ATOM 1637 C C . PRO A 1 226 ? -10.688 19.383 8.415 1.00 80.50 226 PRO A C 1
ATOM 1639 O O . PRO A 1 226 ? -9.699 19.698 9.069 1.00 80.50 226 PRO A O 1
ATOM 1642 N N . SER A 1 227 ? -11.668 18.623 8.911 1.00 72.75 227 SER A N 1
ATOM 1643 C CA . SER A 1 227 ? -11.686 17.970 10.228 1.00 72.75 227 SER A CA 1
ATOM 1644 C C . SER A 1 227 ? -10.958 16.624 10.274 1.00 72.75 227 SER A C 1
ATOM 1646 O O . SER A 1 227 ? -10.860 16.018 11.344 1.00 72.75 227 SER A O 1
ATOM 1648 N N . ALA A 1 228 ? -10.496 16.131 9.129 1.00 76.31 228 ALA A N 1
ATOM 1649 C CA . ALA A 1 228 ? -9.932 14.805 8.973 1.00 76.31 228 ALA A CA 1
ATOM 1650 C C . ALA A 1 228 ? -8.457 14.855 8.579 1.00 76.31 228 ALA A C 1
ATOM 1652 O O . ALA A 1 228 ? -7.914 15.890 8.193 1.00 76.31 228 ALA A O 1
ATOM 1653 N N . VAL A 1 229 ? -7.811 13.702 8.705 1.00 74.75 229 VAL A N 1
ATOM 1654 C CA . VAL A 1 229 ? -6.415 13.500 8.326 1.00 74.75 229 VAL A CA 1
ATOM 1655 C C . VAL A 1 229 ? -6.399 12.637 7.081 1.00 74.75 229 VAL A C 1
ATOM 1657 O O . VAL A 1 229 ? -7.204 11.711 6.961 1.00 74.75 229 VAL A O 1
ATOM 1660 N N . GLN A 1 230 ? -5.486 12.940 6.162 1.00 75.62 230 GLN A N 1
ATOM 1661 C CA . GLN A 1 230 ? -5.221 12.029 5.064 1.00 75.62 230 GLN A CA 1
ATOM 1662 C C . GLN A 1 230 ? -4.642 10.728 5.623 1.00 75.62 230 GLN A C 1
ATOM 1664 O O . GLN A 1 230 ? -3.762 10.746 6.481 1.00 75.62 230 GLN A O 1
ATOM 1669 N N . ALA A 1 231 ? -5.158 9.601 5.156 1.00 73.69 231 ALA A N 1
ATOM 1670 C CA . ALA A 1 231 ? -4.733 8.284 5.595 1.00 73.69 231 ALA A CA 1
ATOM 1671 C C . ALA A 1 231 ? -4.293 7.458 4.395 1.00 73.69 231 ALA A C 1
ATOM 1673 O O . ALA A 1 231 ? -4.862 7.593 3.314 1.00 73.69 231 ALA A O 1
ATOM 1674 N N . LYS A 1 232 ? -3.325 6.576 4.631 1.00 73.94 232 LYS A N 1
ATOM 1675 C CA . LYS A 1 232 ? -2.785 5.609 3.675 1.00 73.94 232 LYS A CA 1
ATOM 1676 C C . LYS A 1 232 ? -2.634 4.261 4.374 1.00 73.94 232 LYS A C 1
ATOM 1678 O O . LYS A 1 232 ? -1.914 4.181 5.365 1.00 73.94 232 LYS A O 1
ATOM 1683 N N . THR A 1 233 ? -3.295 3.212 3.899 1.00 69.31 233 THR A N 1
ATOM 1684 C CA . THR A 1 233 ? -3.138 1.855 4.456 1.00 69.31 233 THR A CA 1
ATOM 1685 C C . THR A 1 233 ? -2.677 0.879 3.397 1.00 69.31 233 THR A C 1
ATOM 1687 O O . THR A 1 233 ? -3.001 1.067 2.230 1.00 69.31 233 THR A O 1
ATOM 1690 N N . CYS A 1 234 ? -1.984 -0.178 3.811 1.00 67.81 234 CYS A N 1
ATOM 1691 C CA . CYS A 1 234 ? -1.691 -1.300 2.935 1.00 67.81 234 CYS A CA 1
ATOM 1692 C C . CYS A 1 234 ? -2.846 -2.277 2.863 1.00 67.81 234 CYS A C 1
ATOM 1694 O O . CYS A 1 234 ? -3.402 -2.678 3.884 1.00 67.81 234 CYS A O 1
ATOM 1696 N N . LEU A 1 235 ? -3.126 -2.720 1.647 1.00 63.91 235 LEU A N 1
ATOM 1697 C CA . LEU A 1 235 ? -3.811 -3.965 1.390 1.00 63.91 235 LEU A CA 1
ATOM 1698 C C . LEU A 1 235 ? -2.814 -5.105 1.532 1.00 63.91 235 LEU A C 1
ATOM 1700 O O . LEU A 1 235 ? -1.860 -5.230 0.764 1.00 63.91 235 LEU A O 1
ATOM 1704 N N . ASP A 1 236 ? -3.041 -5.920 2.554 1.00 61.19 236 ASP A N 1
ATOM 1705 C CA . ASP A 1 236 ? -2.360 -7.190 2.738 1.00 61.19 236 ASP A CA 1
ATOM 1706 C C . ASP A 1 236 ? -3.128 -8.254 1.944 1.00 61.19 236 ASP A C 1
ATOM 1708 O O . ASP A 1 236 ? -4.252 -8.612 2.292 1.00 61.19 236 ASP A O 1
ATOM 1712 N N . SER A 1 237 ? -2.524 -8.763 0.868 1.00 52.25 237 SER A N 1
ATOM 1713 C CA . SER A 1 237 ? -3.108 -9.807 0.011 1.00 52.25 237 SER A CA 1
ATOM 1714 C C . SER A 1 237 ? -3.353 -11.132 0.750 1.00 52.25 237 SER A C 1
ATOM 1716 O O . SER A 1 237 ? -4.070 -11.995 0.248 1.00 52.25 237 SER A O 1
ATOM 1718 N N . THR A 1 238 ? -2.797 -11.304 1.957 1.00 56.69 238 THR A N 1
ATOM 1719 C CA . THR A 1 238 ? -3.057 -12.454 2.838 1.00 56.69 238 THR A CA 1
ATOM 1720 C C . THR A 1 238 ? -4.195 -12.215 3.831 1.00 56.69 238 THR A C 1
ATOM 1722 O O . THR A 1 238 ? -4.538 -13.105 4.616 1.00 56.69 238 THR A O 1
ATOM 1725 N N . GLN A 1 239 ? -4.775 -11.015 3.854 1.00 64.88 239 GLN A N 1
ATOM 1726 C CA . GLN A 1 239 ? -5.866 -10.686 4.754 1.00 64.88 239 GLN A CA 1
ATOM 1727 C C . GLN A 1 239 ? -7.189 -11.248 4.222 1.00 64.88 239 GLN A C 1
ATOM 1729 O O . GLN A 1 239 ? -7.861 -10.658 3.383 1.00 64.88 239 GLN A O 1
ATOM 1734 N N . GLU A 1 240 ? -7.590 -12.396 4.765 1.00 67.44 240 GLU A N 1
ATOM 1735 C CA . GLU A 1 240 ? -8.885 -13.023 4.464 1.00 67.44 240 GLU A CA 1
ATOM 1736 C C . GLU A 1 240 ? -10.044 -12.430 5.292 1.00 67.44 240 GLU A C 1
ATOM 1738 O O . GLU A 1 240 ? -11.216 -12.709 5.030 1.00 67.44 240 GLU A O 1
ATOM 1743 N N . GLU A 1 241 ? -9.734 -11.606 6.301 1.00 79.19 241 GLU A N 1
ATOM 1744 C CA . GLU A 1 241 ? -10.693 -11.129 7.296 1.00 79.19 241 GLU A CA 1
ATOM 1745 C C . GLU A 1 241 ? -10.593 -9.621 7.547 1.00 79.19 241 GLU A C 1
ATOM 1747 O O . GLU A 1 241 ? -9.518 -9.067 7.765 1.00 79.19 241 GLU A O 1
ATOM 1752 N N . PHE A 1 242 ? -11.746 -8.959 7.613 1.00 82.38 242 PHE A N 1
ATOM 1753 C CA . PHE A 1 242 ? -11.872 -7.529 7.904 1.00 82.38 242 PHE A CA 1
ATOM 1754 C C . PHE A 1 242 ? -12.795 -7.302 9.107 1.00 82.38 242 PHE A C 1
ATOM 1756 O O . PHE A 1 242 ? -13.626 -8.162 9.432 1.00 82.38 242 PHE A O 1
ATOM 1763 N N . LEU A 1 243 ? -12.678 -6.148 9.778 1.00 86.50 243 LEU A N 1
ATOM 1764 C CA . LEU A 1 243 ? -13.508 -5.848 10.953 1.00 86.50 243 LEU A CA 1
ATOM 1765 C C . LEU A 1 243 ? -14.986 -5.766 10.562 1.00 86.50 243 LEU A C 1
ATOM 1767 O O . LEU A 1 243 ? -15.864 -6.300 11.247 1.00 86.50 243 LEU A O 1
ATOM 1771 N N . CYS A 1 244 ? -15.265 -5.107 9.442 1.00 88.00 244 CYS A N 1
ATOM 1772 C CA . CYS A 1 244 ? -16.602 -4.708 9.027 1.00 88.00 244 CYS A CA 1
ATOM 1773 C C . CYS A 1 244 ? -16.864 -4.908 7.533 1.00 88.00 244 CYS A C 1
ATOM 1775 O O . CYS A 1 244 ? -18.032 -5.008 7.143 1.00 88.00 244 CYS A O 1
ATOM 1777 N N . ALA A 1 245 ? -15.823 -4.956 6.703 1.00 84.19 245 ALA A N 1
ATOM 1778 C CA . ALA A 1 245 ? -15.959 -5.255 5.285 1.00 84.19 245 ALA A CA 1
ATOM 1779 C C . ALA A 1 245 ? -16.221 -6.766 5.031 1.00 84.19 245 ALA A C 1
ATOM 1781 O O . ALA A 1 245 ? -15.789 -7.620 5.813 1.00 84.19 245 ALA A O 1
ATOM 1782 N N . PRO A 1 246 ? -16.982 -7.128 3.981 1.00 80.06 246 PRO A N 1
ATOM 1783 C CA . PRO A 1 246 ? -17.006 -8.487 3.438 1.00 80.06 246 PRO A CA 1
ATOM 1784 C C . PRO A 1 246 ? -15.618 -8.956 2.971 1.00 80.06 246 PRO A C 1
ATOM 1786 O O . PRO A 1 246 ? -14.742 -8.143 2.698 1.00 80.06 246 PRO A O 1
ATOM 1789 N N . ALA A 1 247 ? -15.435 -10.271 2.817 1.00 72.31 247 ALA A N 1
ATOM 1790 C CA . ALA A 1 247 ? -14.253 -10.800 2.136 1.00 72.31 247 ALA A CA 1
ATOM 1791 C C . ALA A 1 247 ? -14.189 -10.263 0.692 1.00 72.31 247 ALA A C 1
ATOM 1793 O O . ALA A 1 247 ? -15.228 -10.198 0.030 1.00 72.31 247 ALA A O 1
ATOM 1794 N N . ALA A 1 248 ? -12.983 -9.919 0.230 1.00 70.06 248 ALA A N 1
ATOM 1795 C CA . ALA A 1 248 ? -12.679 -9.240 -1.040 1.00 70.06 248 ALA A CA 1
ATOM 1796 C C . ALA A 1 248 ? -13.023 -7.736 -1.128 1.00 70.06 248 ALA A C 1
ATOM 1798 O O . ALA A 1 248 ? -12.745 -7.123 -2.158 1.00 70.06 248 ALA A O 1
ATOM 1799 N N . ASP A 1 249 ? -13.570 -7.127 -0.070 1.00 79.75 249 ASP A N 1
ATOM 1800 C CA . ASP A 1 249 ? -13.702 -5.670 0.023 1.00 79.75 249 ASP A CA 1
ATOM 1801 C C . ASP A 1 249 ? -12.497 -5.075 0.773 1.00 79.75 249 ASP A C 1
ATOM 1803 O O . ASP A 1 249 ? -11.908 -5.694 1.653 1.00 79.75 249 ASP A O 1
ATOM 1807 N N . VAL A 1 250 ? -12.157 -3.833 0.449 1.00 78.44 250 VAL A N 1
ATOM 1808 C CA . VAL A 1 250 ? -11.091 -3.056 1.088 1.00 78.44 250 VAL A CA 1
ATOM 1809 C C . VAL A 1 250 ? -11.618 -2.366 2.346 1.00 78.44 250 VAL A C 1
ATOM 1811 O O . VAL A 1 250 ? -12.683 -1.750 2.321 1.00 78.44 250 VAL A O 1
ATOM 1814 N N . GLU A 1 251 ? -10.855 -2.374 3.435 1.00 81.81 251 GLU A N 1
ATOM 1815 C CA . GLU A 1 251 ? -11.187 -1.622 4.647 1.00 81.81 251 GLU A CA 1
ATOM 1816 C C . GLU A 1 251 ? -10.116 -0.572 4.949 1.00 81.81 251 GLU A C 1
ATOM 1818 O O . GLU A 1 251 ? -8.945 -0.899 5.131 1.00 81.81 251 GLU A O 1
ATOM 1823 N N . LEU A 1 252 ? -10.524 0.696 5.027 1.00 82.31 252 LEU A N 1
ATOM 1824 C CA . LEU A 1 252 ? -9.646 1.802 5.399 1.00 82.31 252 LEU A CA 1
ATOM 1825 C C . LEU A 1 252 ? -10.047 2.333 6.775 1.00 82.31 252 LEU A C 1
ATOM 1827 O O . LEU A 1 252 ? -11.155 2.842 6.963 1.00 82.31 252 LEU A O 1
ATOM 1831 N N . LEU A 1 253 ? -9.130 2.223 7.736 1.00 84.44 253 LEU A N 1
ATOM 1832 C CA . LEU A 1 253 ? -9.301 2.749 9.086 1.00 84.44 253 LEU A CA 1
ATOM 1833 C C . LEU A 1 253 ? -8.689 4.142 9.200 1.00 84.44 253 LEU A C 1
ATOM 1835 O O . LEU A 1 253 ? -7.474 4.323 9.082 1.00 84.44 253 LEU A O 1
ATOM 1839 N N . LEU A 1 254 ? -9.554 5.116 9.465 1.00 82.81 254 LEU A N 1
ATOM 1840 C CA . LEU A 1 254 ? -9.208 6.527 9.517 1.00 82.81 254 LEU A CA 1
ATOM 1841 C C . LEU A 1 254 ? -9.057 6.998 10.970 1.00 82.81 254 LEU A C 1
ATOM 1843 O O . LEU A 1 254 ? -10.032 6.943 11.731 1.00 82.81 254 LEU A O 1
ATOM 1847 N N . PRO A 1 255 ? -7.875 7.493 11.378 1.00 78.56 255 PRO A N 1
ATOM 1848 C CA . PRO A 1 255 ? -7.767 8.297 12.585 1.00 78.56 255 PRO A CA 1
ATOM 1849 C C . PRO A 1 255 ? -8.399 9.676 12.341 1.00 78.56 255 PRO A C 1
ATOM 1851 O O . PRO A 1 255 ? -8.264 10.252 11.260 1.00 78.56 255 PRO A O 1
ATOM 1854 N N . ASN A 1 256 ? -9.073 10.243 13.344 1.00 77.00 256 ASN A N 1
ATOM 1855 C CA . ASN A 1 256 ? -9.491 11.644 13.262 1.00 77.00 256 ASN A CA 1
ATOM 1856 C C . ASN A 1 256 ? -8.313 12.586 13.585 1.00 77.00 256 ASN A C 1
ATOM 1858 O O . ASN A 1 256 ? -7.274 12.175 14.112 1.00 77.00 256 ASN A O 1
ATOM 1862 N N . GLN A 1 257 ? -8.487 13.877 13.295 1.00 77.19 257 GLN A N 1
ATOM 1863 C CA . GLN A 1 257 ? -7.431 14.877 13.465 1.00 77.19 257 GLN A CA 1
ATOM 1864 C C . GLN A 1 257 ? -6.988 15.080 14.916 1.00 77.19 257 GLN A C 1
ATOM 1866 O O . GLN A 1 257 ? -5.798 15.271 15.163 1.00 77.19 257 GLN A O 1
ATOM 1871 N N . ALA A 1 258 ? -7.909 15.034 15.878 1.00 78.06 258 ALA A N 1
ATOM 1872 C CA . ALA A 1 258 ? -7.583 15.249 17.286 1.00 78.06 258 ALA A CA 1
ATOM 1873 C C . ALA A 1 258 ? -6.735 14.098 17.852 1.00 78.06 258 ALA A C 1
ATOM 1875 O O . ALA A 1 258 ? -5.748 14.327 18.561 1.00 78.06 258 ALA A O 1
ATOM 1876 N N . ASP A 1 259 ? -7.073 12.867 17.481 1.00 75.75 259 ASP A N 1
ATOM 1877 C CA . ASP A 1 259 ? -6.371 11.666 17.922 1.00 75.75 259 ASP A CA 1
ATOM 1878 C C . ASP A 1 259 ? -4.979 11.592 17.317 1.00 75.75 259 ASP A C 1
ATOM 1880 O O . ASP A 1 259 ? -4.000 11.364 18.031 1.00 75.75 259 ASP A O 1
ATOM 1884 N N . PHE A 1 260 ? -4.879 11.853 16.012 1.00 76.00 260 PHE A N 1
ATOM 1885 C CA . PHE A 1 260 ? -3.599 11.866 15.319 1.00 76.00 260 PHE A CA 1
ATOM 1886 C C . PHE A 1 260 ? -2.687 12.984 15.836 1.00 76.00 260 PHE A C 1
ATOM 1888 O O . PHE A 1 260 ? -1.505 12.752 16.083 1.00 76.00 260 PHE A O 1
ATOM 1895 N N . ALA A 1 261 ? -3.224 14.182 16.089 1.00 76.81 261 ALA A N 1
ATOM 1896 C CA . ALA A 1 261 ? -2.455 15.269 16.689 1.00 76.81 261 ALA A CA 1
ATOM 1897 C C . ALA A 1 261 ? -1.915 14.894 18.077 1.00 76.81 261 ALA A C 1
ATOM 1899 O O . ALA A 1 261 ? -0.758 15.179 18.386 1.00 76.81 261 ALA A O 1
ATOM 1900 N N . THR A 1 262 ? -2.724 14.221 18.899 1.00 76.75 262 THR A N 1
ATOM 1901 C CA . THR A 1 262 ? -2.281 13.724 20.210 1.00 76.75 262 THR A CA 1
ATOM 1902 C C . THR A 1 262 ? -1.169 12.690 20.056 1.00 76.75 262 THR A C 1
ATOM 1904 O O . THR A 1 262 ? -0.151 12.766 20.740 1.00 76.75 262 THR A O 1
ATOM 1907 N N . PHE A 1 263 ? -1.324 11.765 19.111 1.00 77.00 263 PHE A N 1
ATOM 1908 C CA . PHE A 1 263 ? -0.326 10.755 18.787 1.00 77.00 263 PHE A CA 1
ATOM 1909 C C . PHE A 1 263 ? 1.017 11.362 18.334 1.00 77.00 263 PHE A C 1
ATOM 1911 O O . PHE A 1 263 ? 2.075 10.970 18.830 1.00 77.00 263 PHE A O 1
ATOM 1918 N N . LEU A 1 264 ? 0.993 12.384 17.471 1.00 75.25 264 LEU A N 1
ATOM 1919 C CA . LEU A 1 264 ? 2.195 13.102 17.029 1.00 75.25 264 LEU A CA 1
ATOM 1920 C C . LEU A 1 264 ? 2.922 13.841 18.164 1.00 75.25 264 LEU A C 1
ATOM 1922 O O . LEU A 1 264 ? 4.128 14.050 18.073 1.00 75.25 264 LEU A O 1
ATOM 1926 N N . GLN A 1 265 ? 2.225 14.243 19.229 1.00 75.25 265 GLN A N 1
ATOM 1927 C CA . GLN A 1 265 ? 2.849 14.925 20.372 1.00 75.25 265 GLN A CA 1
ATOM 1928 C C . GLN A 1 265 ? 3.614 13.979 21.304 1.00 75.25 265 GLN A C 1
ATOM 1930 O O . GLN A 1 265 ? 4.496 14.424 22.036 1.00 75.25 265 GLN A O 1
ATOM 1935 N N . ILE A 1 266 ? 3.261 12.692 21.314 1.00 69.94 266 ILE A N 1
ATOM 1936 C CA . ILE A 1 266 ? 3.789 11.701 22.266 1.00 69.94 266 ILE A CA 1
ATOM 1937 C C . ILE A 1 266 ? 4.797 10.727 21.640 1.00 69.94 266 ILE A C 1
ATOM 1939 O O . ILE A 1 266 ? 5.352 9.884 22.355 1.00 69.94 266 ILE A O 1
ATOM 1943 N N . ARG A 1 267 ? 5.023 10.812 20.322 1.00 70.38 267 ARG A N 1
ATOM 1944 C CA . ARG A 1 267 ? 6.071 10.045 19.634 1.00 70.38 267 ARG A CA 1
ATOM 1945 C C . ARG A 1 267 ? 7.459 10.599 19.957 1.00 70.38 267 ARG A C 1
ATOM 1947 O O . ARG A 1 267 ? 7.605 11.757 20.345 1.00 70.38 267 ARG A O 1
ATOM 1954 N N . ASN A 1 268 ? 8.474 9.748 19.846 1.00 58.94 268 ASN A N 1
ATOM 1955 C CA . ASN A 1 268 ? 9.822 10.086 20.295 1.00 58.94 268 ASN A CA 1
ATOM 1956 C C . ASN A 1 268 ? 10.623 10.830 19.225 1.00 58.94 268 ASN A C 1
ATOM 1958 O O . ASN A 1 268 ? 11.526 11.586 19.588 1.00 58.94 268 ASN A O 1
ATOM 1962 N N . GLN A 1 269 ? 10.330 10.607 17.941 1.00 62.97 269 GLN A N 1
ATOM 1963 C CA . GLN A 1 269 ? 11.098 11.174 16.833 1.00 62.97 269 GLN A CA 1
ATOM 1964 C C . GLN A 1 269 ? 10.204 11.700 15.699 1.00 62.97 269 GLN A C 1
ATOM 1966 O O . GLN A 1 269 ? 9.000 11.454 15.645 1.00 62.97 269 GLN A O 1
ATOM 1971 N N . ASN A 1 270 ? 10.807 12.466 14.784 1.00 64.00 270 ASN A N 1
ATOM 1972 C CA . ASN A 1 270 ? 10.117 13.105 13.657 1.00 64.00 270 ASN A CA 1
ATOM 1973 C C . ASN A 1 270 ? 9.980 12.208 12.413 1.00 64.00 270 ASN A C 1
ATOM 1975 O O . ASN A 1 270 ? 9.507 12.701 11.393 1.00 64.00 270 ASN A O 1
ATOM 1979 N N . GLY A 1 271 ? 10.394 10.939 12.480 1.00 64.94 271 GLY A N 1
ATOM 1980 C CA . GLY A 1 271 ? 10.415 10.038 11.327 1.00 64.94 271 GLY A CA 1
ATOM 1981 C C . GLY A 1 271 ? 9.030 9.583 10.839 1.00 64.94 271 GLY A C 1
ATOM 1982 O O . GLY A 1 271 ? 8.013 9.838 11.510 1.00 64.94 271 GLY A O 1
ATOM 1983 N N . PRO A 1 272 ? 8.990 8.900 9.680 1.00 69.81 272 PRO A N 1
ATOM 1984 C CA . PRO A 1 272 ? 7.824 8.169 9.205 1.00 69.81 272 PRO A CA 1
ATOM 1985 C C . PRO A 1 272 ? 7.302 7.206 10.270 1.00 69.81 272 PRO A C 1
ATOM 1987 O O . PRO A 1 272 ? 8.070 6.618 11.033 1.00 69.81 272 PRO A O 1
ATOM 1990 N N . ILE A 1 273 ? 5.985 7.037 10.345 1.00 74.75 273 ILE A N 1
ATOM 1991 C CA . ILE A 1 273 ? 5.367 6.159 11.341 1.00 74.75 273 ILE A CA 1
ATOM 1992 C C . ILE A 1 273 ? 4.316 5.278 10.694 1.00 74.75 273 ILE A C 1
ATOM 1994 O O . ILE A 1 273 ? 3.555 5.756 9.864 1.00 74.75 273 ILE A O 1
ATOM 1998 N N . ALA A 1 274 ? 4.278 4.008 11.089 1.00 79.00 274 ALA A N 1
ATOM 1999 C CA . ALA A 1 274 ? 3.209 3.070 10.774 1.00 79.00 274 ALA A CA 1
ATOM 2000 C C . ALA A 1 274 ? 2.382 2.802 12.032 1.00 79.00 274 ALA A C 1
ATOM 2002 O O . ALA A 1 274 ? 2.950 2.599 13.107 1.00 79.00 274 ALA A O 1
ATOM 2003 N N . ILE A 1 275 ? 1.053 2.774 11.907 1.00 82.81 275 ILE A N 1
ATOM 2004 C CA . ILE A 1 275 ? 0.136 2.426 13.001 1.00 82.81 275 ILE A CA 1
ATOM 2005 C C . ILE A 1 275 ? -0.532 1.099 12.656 1.00 82.81 275 ILE A C 1
ATOM 2007 O O . ILE A 1 275 ? -1.055 0.939 11.556 1.00 82.81 275 ILE A O 1
ATOM 2011 N N . GLY A 1 276 ? -0.545 0.163 13.602 1.00 87.69 276 GLY A N 1
ATOM 2012 C CA . GLY A 1 276 ? -1.257 -1.103 13.459 1.00 87.69 276 GLY A CA 1
ATOM 2013 C C . GLY A 1 276 ? -2.301 -1.293 14.553 1.00 87.69 276 GLY A C 1
ATOM 2014 O O . GLY A 1 276 ? -2.063 -0.972 15.720 1.00 87.69 276 GLY A O 1
ATOM 2015 N N . LEU A 1 277 ? -3.453 -1.837 14.166 1.00 90.31 277 LEU A N 1
ATOM 2016 C CA . LEU A 1 277 ? -4.506 -2.310 15.054 1.00 90.31 277 LEU A CA 1
ATOM 2017 C C . LEU A 1 277 ? -4.543 -3.835 15.010 1.00 90.31 277 LEU A C 1
ATOM 2019 O O . LEU A 1 277 ? -4.959 -4.422 14.013 1.00 90.31 277 LEU A O 1
ATOM 2023 N N . VAL A 1 278 ? -4.157 -4.469 16.115 1.00 92.31 278 VAL A N 1
ATOM 2024 C CA . VAL A 1 278 ? -4.277 -5.917 16.291 1.00 92.31 278 VAL A CA 1
ATOM 2025 C C . VAL A 1 278 ? -5.632 -6.238 16.910 1.00 92.31 278 VAL A C 1
ATOM 2027 O O . VAL A 1 278 ? -6.004 -5.667 17.939 1.00 92.31 278 VAL A O 1
ATOM 2030 N N . TRP A 1 279 ? -6.376 -7.159 16.304 1.00 92.25 279 TRP A N 1
ATOM 2031 C CA . TRP A 1 279 ? -7.724 -7.515 16.745 1.00 92.25 279 TRP A CA 1
ATOM 2032 C C . TRP A 1 279 ? -8.010 -9.011 16.596 1.00 92.25 279 TRP A C 1
ATOM 2034 O O . TRP A 1 279 ? -7.385 -9.713 15.809 1.00 92.25 279 TRP A O 1
ATOM 2044 N N . ASP A 1 280 ? -8.940 -9.520 17.399 1.00 90.62 280 ASP A N 1
ATOM 2045 C CA . ASP A 1 280 ? -9.340 -10.926 17.390 1.00 90.62 280 ASP A CA 1
ATOM 2046 C C . ASP A 1 280 ? -10.391 -11.170 16.305 1.00 90.62 280 ASP A C 1
ATOM 2048 O O . ASP A 1 280 ? -11.529 -10.705 16.428 1.00 90.62 280 ASP A O 1
ATOM 2052 N N . SER A 1 281 ? -10.013 -11.945 15.291 1.00 88.56 281 SER A N 1
ATOM 2053 C CA . SER A 1 281 ? -10.853 -12.403 14.174 1.00 88.56 281 SER A CA 1
ATOM 2054 C C . SER A 1 281 ? -12.245 -12.897 14.588 1.00 88.56 281 SER A C 1
ATOM 2056 O O . SER A 1 281 ? -13.269 -12.505 14.019 1.00 88.56 281 SER A O 1
ATOM 2058 N N . ALA A 1 282 ? -12.302 -13.714 15.643 1.00 87.88 282 ALA A N 1
ATOM 2059 C CA . ALA A 1 282 ? -13.516 -14.382 16.089 1.00 87.88 282 ALA A CA 1
ATOM 2060 C C . ALA A 1 282 ? -14.488 -13.430 16.792 1.00 87.88 282 ALA A C 1
ATOM 2062 O O . ALA A 1 282 ? -15.704 -13.624 16.735 1.00 87.88 282 ALA A O 1
ATOM 2063 N N . THR A 1 283 ? -13.966 -12.413 17.480 1.00 87.81 283 THR A N 1
ATOM 2064 C CA . THR A 1 283 ? -14.793 -11.476 18.258 1.00 87.81 283 THR A CA 1
ATOM 2065 C C . THR A 1 283 ? -14.937 -10.105 17.611 1.00 87.81 283 THR A C 1
ATOM 2067 O O . THR A 1 283 ? -15.808 -9.342 18.033 1.00 87.81 283 THR A O 1
ATOM 2070 N N . ARG A 1 284 ? -14.122 -9.806 16.589 1.00 86.50 284 ARG A N 1
ATOM 2071 C CA . ARG A 1 284 ? -14.002 -8.500 15.924 1.00 86.50 284 ARG A CA 1
ATOM 2072 C C . ARG A 1 284 ? -13.752 -7.371 16.920 1.00 86.50 284 ARG A C 1
ATOM 2074 O O . ARG A 1 284 ? -14.413 -6.335 16.894 1.00 86.50 284 ARG A O 1
ATOM 2081 N N . ARG A 1 285 ? -12.832 -7.611 17.858 1.00 88.12 285 ARG A N 1
ATOM 2082 C CA . ARG A 1 285 ? -12.467 -6.661 18.919 1.00 88.12 285 ARG A CA 1
ATOM 2083 C C . ARG A 1 285 ? -10.960 -6.470 18.999 1.00 88.12 285 ARG A C 1
ATOM 2085 O O . ARG A 1 285 ? -10.242 -7.444 18.775 1.00 88.12 285 ARG A O 1
ATOM 2092 N N . PRO A 1 286 ? -10.486 -5.270 19.377 1.00 91.50 286 PRO A N 1
ATOM 2093 C CA . PRO A 1 286 ? -9.073 -5.048 19.642 1.00 91.50 286 PRO A CA 1
ATOM 2094 C C . PRO A 1 286 ? -8.497 -6.079 20.619 1.00 91.50 286 PRO A C 1
ATOM 2096 O O . PRO A 1 286 ? -9.161 -6.491 21.575 1.00 91.50 286 PRO A O 1
ATOM 2099 N N . LEU A 1 287 ? -7.268 -6.514 20.352 1.00 92.38 287 LEU A N 1
ATOM 2100 C CA . LEU A 1 287 ? -6.619 -7.607 21.062 1.00 92.38 287 LEU A CA 1
ATOM 2101 C C . LEU A 1 287 ? -5.468 -7.080 21.917 1.00 92.38 287 LEU A C 1
ATOM 2103 O O . LEU A 1 287 ? -4.469 -6.574 21.405 1.00 92.38 287 LEU A O 1
ATOM 2107 N N . ALA A 1 288 ? -5.595 -7.251 23.231 1.00 93.19 288 ALA A N 1
ATOM 2108 C CA . ALA A 1 288 ? -4.535 -6.950 24.183 1.00 93.19 288 ALA A CA 1
ATOM 2109 C C . ALA A 1 288 ? -3.488 -8.071 24.254 1.00 93.19 288 ALA A C 1
ATOM 2111 O O . ALA A 1 288 ? -3.803 -9.254 24.111 1.00 93.19 288 ALA A O 1
ATOM 2112 N N . GLY A 1 289 ? -2.251 -7.698 24.572 1.00 94.50 289 GLY A N 1
ATOM 2113 C CA . GLY A 1 289 ? -1.146 -8.623 24.806 1.00 94.50 289 GLY A CA 1
ATOM 2114 C C . GLY A 1 289 ? -0.427 -9.092 23.543 1.00 94.50 289 GLY A C 1
ATOM 2115 O O . GLY A 1 289 ? 0.428 -9.969 23.650 1.00 94.50 289 GLY A O 1
ATOM 2116 N N . ALA A 1 290 ? -0.733 -8.527 22.373 1.00 95.94 290 ALA A N 1
ATOM 2117 C CA . ALA A 1 290 ? 0.005 -8.815 21.153 1.00 95.94 290 ALA A CA 1
ATOM 2118 C C . ALA A 1 290 ? 1.375 -8.121 21.172 1.00 95.94 290 ALA A C 1
ATOM 2120 O O . ALA A 1 290 ? 1.487 -6.946 21.516 1.00 95.94 290 ALA A O 1
ATOM 2121 N N . THR A 1 291 ? 2.426 -8.839 20.802 1.00 95.12 291 THR A N 1
ATOM 2122 C CA . THR A 1 291 ? 3.794 -8.323 20.710 1.00 95.12 291 THR A CA 1
ATOM 2123 C C . THR A 1 291 ? 4.199 -8.191 19.255 1.00 95.12 291 THR A C 1
ATOM 2125 O O . THR A 1 291 ? 3.942 -9.104 18.470 1.00 95.12 291 THR A O 1
ATOM 2128 N N . VAL A 1 292 ? 4.881 -7.098 18.923 1.00 91.75 292 VAL A N 1
ATOM 2129 C CA . VAL A 1 292 ? 5.368 -6.816 17.572 1.00 91.75 292 VAL A CA 1
ATOM 2130 C C . VAL A 1 292 ? 6.888 -6.863 17.567 1.00 91.75 292 VAL A C 1
ATOM 2132 O O . VAL A 1 292 ? 7.533 -6.198 18.378 1.00 91.75 292 VAL A O 1
ATOM 2135 N N . THR A 1 293 ? 7.455 -7.672 16.677 1.00 89.56 293 THR A N 1
ATOM 2136 C CA . THR A 1 293 ? 8.903 -7.871 16.564 1.00 89.56 293 THR A CA 1
ATOM 2137 C C . THR A 1 293 ? 9.334 -7.622 15.122 1.00 89.56 293 THR A C 1
ATOM 2139 O O . THR A 1 293 ? 8.902 -8.365 14.243 1.00 89.56 293 THR A O 1
ATOM 2142 N N . PRO A 1 294 ? 10.173 -6.611 14.844 1.00 82.69 294 PRO A N 1
ATOM 2143 C CA . PRO A 1 294 ? 10.779 -6.452 13.527 1.00 82.69 294 PRO A CA 1
ATOM 2144 C C . PRO A 1 294 ? 11.570 -7.704 13.145 1.00 82.69 294 PRO A C 1
ATOM 2146 O O . PRO A 1 294 ? 12.288 -8.271 13.971 1.00 82.69 294 PRO A O 1
ATOM 2149 N N . THR A 1 295 ? 11.419 -8.152 11.904 1.00 78.00 295 THR A N 1
ATOM 2150 C CA . THR A 1 295 ? 12.173 -9.298 11.383 1.00 78.00 295 THR A CA 1
ATOM 2151 C C . THR A 1 295 ? 13.634 -8.925 11.120 1.00 78.00 295 THR A C 1
ATOM 2153 O O . THR A 1 295 ? 13.981 -7.752 10.976 1.00 78.00 295 THR A O 1
ATOM 2156 N N . GLU A 1 296 ? 14.512 -9.928 11.068 1.00 64.44 296 GLU A N 1
ATOM 2157 C CA . GLU A 1 296 ? 15.931 -9.728 10.759 1.00 64.44 296 GLU A CA 1
ATOM 2158 C C . GLU A 1 296 ? 16.101 -9.012 9.406 1.00 64.44 296 GLU A C 1
ATOM 2160 O O . GLU A 1 296 ? 15.522 -9.426 8.405 1.00 64.44 296 GLU A O 1
ATOM 2165 N N . GLY A 1 297 ? 16.874 -7.920 9.393 1.00 61.72 297 GLY A N 1
ATOM 2166 C CA . GLY A 1 297 ? 17.058 -7.061 8.217 1.00 61.72 297 GLY A CA 1
ATOM 2167 C C . GLY A 1 297 ? 16.071 -5.893 8.103 1.00 61.72 297 GLY A C 1
ATOM 2168 O O . GLY A 1 297 ? 16.273 -5.033 7.254 1.00 61.72 297 GLY A O 1
ATOM 2169 N N . SER A 1 298 ? 15.054 -5.813 8.969 1.00 64.19 298 SER A N 1
ATOM 2170 C CA . SER A 1 298 ? 14.176 -4.639 9.052 1.00 64.19 298 SER A CA 1
ATOM 2171 C C . SER A 1 298 ? 14.796 -3.520 9.896 1.00 64.19 298 SER A C 1
ATOM 2173 O O . SER A 1 298 ? 15.453 -3.785 10.907 1.00 64.19 298 SER A O 1
ATOM 2175 N N . THR A 1 299 ? 14.553 -2.265 9.517 1.00 62.78 299 THR A N 1
ATOM 2176 C CA . THR A 1 299 ? 15.068 -1.078 10.211 1.00 62.78 299 THR A CA 1
ATOM 2177 C C . THR A 1 299 ? 13.938 -0.322 10.905 1.00 62.78 299 THR A C 1
ATOM 2179 O O . THR A 1 299 ? 13.031 0.208 10.270 1.00 62.78 299 THR A O 1
ATOM 2182 N N . THR A 1 300 ? 13.999 -0.253 12.236 1.00 66.69 300 THR A N 1
ATOM 2183 C CA . THR A 1 300 ? 13.051 0.533 13.038 1.00 66.69 300 THR A CA 1
ATOM 2184 C C . THR A 1 300 ? 13.798 1.477 13.959 1.00 66.69 300 THR A C 1
ATOM 2186 O O . THR A 1 300 ? 14.674 1.030 14.705 1.00 66.69 300 THR A O 1
ATOM 2189 N N . ASP A 1 301 ? 13.392 2.741 13.986 1.00 69.50 301 ASP A N 1
ATOM 2190 C CA . ASP A 1 301 ? 13.967 3.757 14.875 1.00 69.50 301 ASP A CA 1
ATOM 2191 C C . ASP A 1 301 ? 13.263 3.795 16.241 1.00 69.50 301 ASP A C 1
ATOM 2193 O O . ASP A 1 301 ? 13.783 4.329 17.227 1.00 69.50 301 ASP A O 1
ATOM 2197 N N . GLY A 1 302 ? 12.095 3.152 16.330 1.00 77.81 302 GLY A N 1
ATOM 2198 C CA . GLY A 1 302 ? 11.355 3.004 17.571 1.00 77.81 302 GLY A CA 1
ATOM 2199 C C . GLY A 1 302 ? 10.094 2.161 17.426 1.00 77.81 302 GLY A C 1
ATOM 2200 O O . GLY A 1 302 ? 9.434 2.167 16.396 1.00 77.81 302 GLY A O 1
ATOM 2201 N N . LEU A 1 303 ? 9.727 1.466 18.502 1.00 82.38 303 LEU A N 1
ATOM 2202 C CA . LEU A 1 303 ? 8.438 0.790 18.663 1.00 82.38 303 LEU A CA 1
ATOM 2203 C C . LEU A 1 303 ? 7.739 1.353 19.905 1.00 82.38 303 LEU A C 1
ATOM 2205 O O . LEU A 1 303 ? 8.352 1.540 20.963 1.00 82.38 303 LEU A O 1
ATOM 2209 N N . GLY A 1 304 ? 6.446 1.632 19.783 1.00 84.50 304 GLY A N 1
ATOM 2210 C CA . GLY A 1 304 ? 5.591 2.078 20.874 1.00 84.50 304 GLY A CA 1
ATOM 2211 C C . GLY A 1 304 ? 4.241 1.368 20.865 1.00 84.50 304 GLY A C 1
ATOM 2212 O O . GLY A 1 304 ? 3.718 1.010 19.815 1.00 84.50 304 GLY A O 1
ATOM 2213 N N . TYR A 1 305 ? 3.660 1.200 22.050 1.00 87.00 305 TYR A N 1
ATOM 2214 C CA . TYR A 1 305 ? 2.320 0.645 22.232 1.00 87.00 305 TYR A CA 1
ATOM 2215 C C . TYR A 1 305 ? 1.392 1.727 22.766 1.00 87.00 305 TYR A C 1
ATOM 2217 O O . TYR A 1 305 ? 1.772 2.474 23.675 1.00 87.00 305 TYR A O 1
ATOM 2225 N N . PHE A 1 306 ? 0.183 1.810 22.220 1.00 86.44 306 PHE A N 1
ATOM 2226 C CA . PHE A 1 306 ? -0.716 2.939 22.441 1.00 86.44 306 PHE A CA 1
ATOM 2227 C C . PHE A 1 306 ? -2.105 2.461 22.837 1.00 86.44 306 PHE A C 1
ATOM 2229 O O . PHE A 1 306 ? -2.538 1.395 22.416 1.00 86.44 306 PHE A O 1
ATOM 2236 N N . ASP A 1 307 ? -2.797 3.242 23.656 1.00 85.62 307 ASP A N 1
ATOM 2237 C CA . ASP A 1 307 ? -4.181 2.976 24.045 1.00 85.62 307 ASP A CA 1
ATOM 2238 C C . ASP A 1 307 ? -5.060 4.200 23.789 1.00 85.62 307 ASP A C 1
ATOM 2240 O O . ASP A 1 307 ? -4.552 5.307 23.584 1.00 85.62 307 ASP A O 1
ATOM 2244 N N . PHE A 1 308 ? -6.375 4.004 23.839 1.00 80.50 308 PHE A N 1
ATOM 2245 C CA . PHE A 1 308 ? -7.356 5.075 23.711 1.00 80.50 308 PHE A CA 1
ATOM 2246 C C . PHE A 1 308 ? -8.082 5.295 25.035 1.00 80.50 308 PHE A C 1
ATOM 2248 O O . PHE A 1 308 ? -8.953 4.521 25.432 1.00 80.50 308 PHE A O 1
ATOM 2255 N N . VAL A 1 309 ? -7.719 6.364 25.743 1.00 78.81 309 VAL A N 1
ATOM 2256 C CA . VAL A 1 309 ? -8.232 6.646 27.087 1.00 78.81 309 VAL A CA 1
ATOM 2257 C C . VAL A 1 309 ? -8.874 8.022 27.105 1.00 78.81 309 VAL A C 1
ATOM 2259 O O . VAL A 1 309 ? -8.216 9.035 26.899 1.00 78.81 309 VAL A O 1
ATOM 2262 N N . GLY A 1 310 ? -10.181 8.064 27.374 1.00 71.81 310 GLY A N 1
ATOM 2263 C CA . GLY A 1 310 ? -10.910 9.323 27.547 1.00 71.81 310 GLY A CA 1
ATOM 2264 C C . GLY A 1 310 ? -10.968 10.204 26.295 1.00 71.81 310 GLY A C 1
ATOM 2265 O O . GLY A 1 310 ? -11.044 11.421 26.434 1.00 71.81 310 GLY A O 1
ATOM 2266 N N . GLY A 1 311 ? -10.929 9.610 25.096 1.00 71.56 311 GLY A N 1
ATOM 2267 C CA . GLY A 1 311 ? -10.945 10.362 23.835 1.00 71.56 311 GLY A CA 1
ATOM 2268 C C . GLY A 1 311 ? -9.572 10.855 23.379 1.00 71.56 311 GLY A C 1
ATOM 2269 O O . GLY A 1 311 ? -9.510 11.768 22.568 1.00 71.56 311 GLY A O 1
ATOM 2270 N N . ALA A 1 312 ? -8.489 10.309 23.936 1.00 75.31 312 ALA A N 1
ATOM 2271 C CA . ALA A 1 312 ? -7.127 10.669 23.577 1.00 75.31 312 ALA A CA 1
ATOM 2272 C C . ALA A 1 312 ? -6.258 9.419 23.410 1.00 75.31 312 ALA A C 1
ATOM 2274 O O . ALA A 1 312 ? -6.388 8.444 24.159 1.00 75.31 312 ALA A O 1
ATOM 2275 N N . VAL A 1 313 ? -5.331 9.483 22.453 1.00 81.06 313 VAL A N 1
ATOM 2276 C CA . VAL A 1 313 ? -4.295 8.463 22.281 1.00 81.06 313 VAL A CA 1
ATOM 2277 C C . VAL A 1 313 ? -3.227 8.655 23.352 1.00 81.06 313 VAL A C 1
ATOM 2279 O O . VAL A 1 313 ? -2.692 9.749 23.521 1.00 81.06 313 VAL A O 1
ATOM 2282 N N . VAL A 1 314 ? -2.894 7.591 24.075 1.00 84.75 314 VAL A N 1
ATOM 2283 C CA . VAL A 1 314 ? -1.867 7.610 25.121 1.00 84.75 314 VAL A CA 1
ATOM 2284 C C . VAL A 1 314 ? -0.814 6.552 24.848 1.00 84.75 314 VAL A C 1
ATOM 2286 O O . VAL A 1 314 ? -1.129 5.425 24.474 1.00 84.75 314 VAL A O 1
ATOM 2289 N N . ARG A 1 315 ? 0.458 6.894 25.063 1.00 85.31 315 ARG A N 1
ATOM 2290 C CA . ARG A 1 315 ? 1.544 5.918 24.987 1.00 85.31 315 ARG A CA 1
ATOM 2291 C C . ARG A 1 315 ? 1.599 5.125 26.282 1.00 85.31 315 ARG A C 1
ATOM 2293 O O . ARG A 1 315 ? 1.575 5.690 27.374 1.00 85.31 315 ARG A O 1
ATOM 2300 N N . THR A 1 316 ? 1.712 3.814 26.155 1.00 85.12 316 THR A N 1
ATOM 2301 C CA . THR A 1 316 ? 1.834 2.902 27.290 1.00 85.12 316 THR A CA 1
ATOM 2302 C C . THR A 1 316 ? 3.298 2.538 27.537 1.00 85.12 316 THR A C 1
ATOM 2304 O O . THR A 1 316 ? 4.122 2.552 26.626 1.00 85.12 316 THR A O 1
ATOM 2307 N N . ALA A 1 317 ? 3.631 2.204 28.786 1.00 81.75 317 ALA A N 1
ATOM 2308 C CA . ALA A 1 317 ? 4.964 1.727 29.169 1.00 81.75 317 ALA A CA 1
ATOM 2309 C C . ALA A 1 317 ? 5.154 0.210 28.939 1.00 81.75 317 ALA A C 1
ATOM 2311 O O . ALA A 1 317 ? 6.132 -0.368 29.411 1.00 81.75 317 ALA A O 1
ATOM 2312 N N . GLY A 1 318 ? 4.188 -0.447 28.290 1.00 83.25 318 GLY A N 1
ATOM 2313 C CA . GLY A 1 318 ? 4.182 -1.890 28.068 1.00 83.25 318 GLY A CA 1
ATOM 2314 C C . GLY A 1 318 ? 5.069 -2.329 26.904 1.00 83.25 318 GLY A C 1
ATOM 2315 O O . GLY A 1 318 ? 5.541 -1.520 26.110 1.00 83.25 318 GLY A O 1
ATOM 2316 N N . ASN A 1 319 ? 5.264 -3.643 26.800 1.00 88.56 319 ASN A N 1
ATOM 2317 C CA . ASN A 1 319 ? 5.954 -4.314 25.696 1.00 88.56 319 ASN A CA 1
ATOM 2318 C C . ASN A 1 319 ? 4.997 -5.125 24.800 1.00 88.56 319 ASN A C 1
ATOM 2320 O O . ASN A 1 319 ? 5.449 -5.986 24.049 1.00 88.56 319 ASN A O 1
ATOM 2324 N N . ALA A 1 320 ? 3.694 -4.871 24.912 1.00 92.06 320 ALA A N 1
ATOM 2325 C CA . ALA A 1 320 ? 2.632 -5.517 24.156 1.00 92.06 320 ALA A CA 1
ATOM 2326 C C . ALA A 1 320 ? 1.442 -4.557 24.006 1.00 92.06 320 ALA A C 1
ATOM 2328 O O . ALA A 1 320 ? 1.335 -3.581 24.758 1.00 92.06 320 ALA A O 1
ATOM 2329 N N . THR A 1 321 ? 0.538 -4.843 23.067 1.00 92.50 321 THR A N 1
ATOM 2330 C CA . THR A 1 321 ? -0.659 -4.036 22.828 1.00 92.50 321 THR A CA 1
ATOM 2331 C C . THR A 1 321 ? -1.521 -3.949 24.094 1.00 92.50 321 THR A C 1
ATOM 2333 O O . THR A 1 321 ? -1.729 -4.955 24.782 1.00 92.50 321 THR A O 1
ATOM 2336 N N . PRO A 1 322 ? -2.035 -2.760 24.445 1.00 91.19 322 PRO A N 1
ATOM 2337 C CA . PRO A 1 322 ? -2.982 -2.607 25.542 1.00 91.19 322 PRO A CA 1
ATOM 2338 C C . PRO A 1 322 ? -4.398 -2.996 25.084 1.00 91.19 322 PRO A C 1
ATOM 2340 O O . PRO A 1 322 ? -4.570 -3.616 24.035 1.00 91.19 322 PRO A O 1
ATOM 2343 N N . ALA A 1 323 ? -5.426 -2.653 25.866 1.00 88.94 323 ALA A N 1
ATOM 2344 C CA . ALA A 1 323 ? -6.815 -3.010 25.563 1.00 88.94 323 ALA A CA 1
ATOM 2345 C C . ALA A 1 323 ? -7.266 -2.533 24.174 1.00 88.94 323 ALA A C 1
ATOM 2347 O O . ALA A 1 323 ? -7.982 -3.264 23.496 1.00 88.94 323 ALA A O 1
ATOM 2348 N N . GLY A 1 324 ? -6.805 -1.359 23.732 1.00 86.69 324 GLY A N 1
ATOM 2349 C CA . GLY A 1 324 ? -7.072 -0.833 22.396 1.00 86.69 324 GLY A CA 1
ATOM 2350 C C . GLY A 1 324 ? -6.354 -1.546 21.246 1.00 86.69 324 GLY A C 1
ATOM 2351 O O . GLY A 1 324 ? -6.596 -1.190 20.101 1.00 86.69 324 GLY A O 1
ATOM 2352 N N . GLY A 1 325 ? -5.481 -2.529 21.492 1.00 90.62 325 GLY A N 1
ATOM 2353 C CA . GLY A 1 325 ? -4.852 -3.314 20.421 1.00 90.62 325 GLY A CA 1
ATOM 2354 C C . GLY A 1 325 ? -3.865 -2.543 19.534 1.00 90.62 325 GLY A C 1
ATOM 2355 O O . GLY A 1 325 ? -3.416 -3.082 18.525 1.00 90.62 325 GLY A O 1
ATOM 2356 N N . LEU A 1 326 ? -3.527 -1.296 19.879 1.00 91.12 326 LEU A N 1
ATOM 2357 C CA . LEU A 1 326 ? -2.722 -0.424 19.028 1.00 91.12 326 LEU A CA 1
ATOM 2358 C C . LEU A 1 326 ? -1.228 -0.513 19.325 1.00 91.12 326 LEU A C 1
ATOM 2360 O O . LEU A 1 326 ? -0.772 -0.543 20.475 1.00 91.12 326 LEU A O 1
ATOM 2364 N N . PHE A 1 327 ? -0.456 -0.429 18.252 1.00 89.88 327 PHE A N 1
ATOM 2365 C CA . PHE A 1 327 ? 0.970 -0.156 18.287 1.00 89.88 327 PHE A CA 1
ATOM 2366 C C . PHE A 1 327 ? 1.333 0.825 17.177 1.00 89.88 327 PHE A C 1
ATOM 2368 O O . PHE A 1 327 ? 0.570 1.036 16.233 1.00 89.88 327 PHE A O 1
ATOM 2375 N N . ALA A 1 328 ? 2.518 1.409 17.289 1.00 86.00 328 ALA A N 1
ATOM 2376 C CA . ALA A 1 328 ? 3.116 2.125 16.187 1.00 86.00 328 ALA A CA 1
ATOM 2377 C C . ALA A 1 328 ? 4.625 1.950 16.147 1.00 86.00 328 ALA A C 1
ATOM 2379 O O . ALA A 1 328 ? 5.272 1.792 17.187 1.00 86.00 328 ALA A O 1
ATOM 2380 N N . ILE A 1 329 ? 5.164 1.993 14.936 1.00 79.88 329 ILE A N 1
ATOM 2381 C CA . ILE A 1 329 ? 6.587 1.818 14.671 1.00 79.88 329 ILE A CA 1
ATOM 2382 C C . ILE A 1 329 ? 7.079 3.026 13.892 1.00 79.88 329 ILE A C 1
ATOM 2384 O O . ILE A 1 329 ? 6.490 3.383 12.876 1.00 79.88 329 ILE A O 1
ATOM 2388 N N . GLU A 1 330 ? 8.134 3.657 14.393 1.00 75.88 330 GLU A N 1
ATOM 2389 C CA . GLU A 1 330 ? 8.910 4.644 13.651 1.00 75.88 330 GLU A CA 1
ATOM 2390 C C . GLU A 1 330 ? 9.810 3.879 12.676 1.00 75.88 330 GLU A C 1
ATOM 2392 O O . GLU A 1 330 ? 10.595 3.010 13.080 1.00 75.88 330 GLU A O 1
ATOM 2397 N N . LEU A 1 331 ? 9.630 4.165 11.393 1.00 69.56 331 LEU A N 1
ATOM 2398 C CA . LEU A 1 331 ? 10.235 3.434 10.292 1.00 69.56 331 LEU A CA 1
ATOM 2399 C C . LEU A 1 331 ? 11.218 4.336 9.558 1.00 69.56 331 LEU A C 1
ATOM 2401 O O . LEU A 1 331 ? 10.882 5.468 9.222 1.00 69.56 331 LEU A O 1
ATOM 2405 N N . SER A 1 332 ? 12.398 3.798 9.270 1.00 60.06 332 SER A N 1
ATOM 2406 C CA . SER A 1 332 ? 13.341 4.367 8.297 1.00 60.06 332 SER A CA 1
ATOM 2407 C C . SER A 1 332 ? 13.205 3.727 6.910 1.00 60.06 332 SER A C 1
ATOM 2409 O O . SER A 1 332 ? 13.788 4.221 5.956 1.00 60.06 332 SER A O 1
ATOM 2411 N N . ALA A 1 333 ? 12.447 2.630 6.810 1.00 59.06 333 ALA A N 1
ATOM 2412 C CA . ALA A 1 333 ? 12.015 1.957 5.585 1.00 59.06 333 ALA A CA 1
ATOM 2413 C C . ALA A 1 333 ? 10.835 1.024 5.932 1.00 59.06 333 ALA A C 1
ATOM 2415 O O . ALA A 1 333 ? 10.689 0.647 7.110 1.00 59.06 333 ALA A O 1
ATOM 2416 N N . PRO A 1 334 ? 10.000 0.588 4.969 1.00 61.47 334 PRO A N 1
ATOM 2417 C CA . PRO A 1 334 ? 9.013 -0.449 5.227 1.00 61.47 334 PRO A CA 1
ATOM 2418 C C . PRO A 1 334 ? 9.627 -1.678 5.856 1.00 61.47 334 PRO A C 1
ATOM 2420 O O . PRO A 1 334 ? 10.713 -2.142 5.513 1.00 61.47 334 PRO A O 1
ATOM 2423 N N . THR A 1 335 ? 8.904 -2.173 6.843 1.00 70.81 335 THR A N 1
ATOM 2424 C CA . THR A 1 335 ? 9.439 -3.121 7.802 1.00 70.81 335 THR A CA 1
ATOM 2425 C C . THR A 1 335 ? 8.503 -4.297 7.892 1.00 70.81 335 THR A C 1
ATOM 2427 O O . THR A 1 335 ? 7.298 -4.150 8.099 1.00 70.81 335 THR A O 1
ATOM 2430 N N . VAL A 1 336 ? 9.077 -5.485 7.765 1.00 76.12 336 VAL A N 1
ATOM 2431 C CA . VAL A 1 336 ? 8.347 -6.721 7.989 1.00 76.12 336 VAL A CA 1
ATOM 2432 C C . VAL A 1 336 ? 8.397 -7.025 9.479 1.00 76.12 336 VAL A C 1
ATOM 2434 O O . VAL A 1 336 ? 9.476 -7.122 10.070 1.00 76.12 336 VAL A O 1
ATOM 2437 N N . VAL A 1 337 ? 7.231 -7.191 10.092 1.00 83.25 337 VAL A N 1
ATOM 2438 C CA . VAL A 1 337 ? 7.097 -7.517 11.511 1.00 83.25 337 VAL A CA 1
ATOM 2439 C C . VAL A 1 337 ? 6.442 -8.872 11.705 1.00 83.25 337 VAL A C 1
ATOM 2441 O O . VAL A 1 337 ? 5.501 -9.233 11.001 1.00 83.25 337 VAL A O 1
ATOM 2444 N N . ASP A 1 338 ? 6.915 -9.598 12.709 1.00 89.31 338 ASP A N 1
ATOM 2445 C CA . ASP A 1 338 ? 6.231 -10.752 13.265 1.00 89.31 338 ASP A CA 1
ATOM 2446 C C . ASP A 1 338 ? 5.365 -10.293 14.447 1.00 89.31 338 ASP A C 1
ATOM 2448 O O . ASP A 1 338 ? 5.835 -9.652 15.394 1.00 89.31 338 ASP A O 1
ATOM 2452 N N . ILE A 1 339 ? 4.080 -10.625 14.383 1.00 91.56 339 ILE A N 1
ATOM 2453 C CA . ILE A 1 339 ? 3.066 -10.315 15.385 1.00 91.56 339 ILE A CA 1
ATOM 2454 C C . ILE A 1 339 ? 2.646 -11.620 16.040 1.00 91.56 339 ILE A C 1
ATOM 2456 O O . ILE A 1 339 ? 2.193 -12.555 15.380 1.00 91.56 339 ILE A O 1
ATOM 2460 N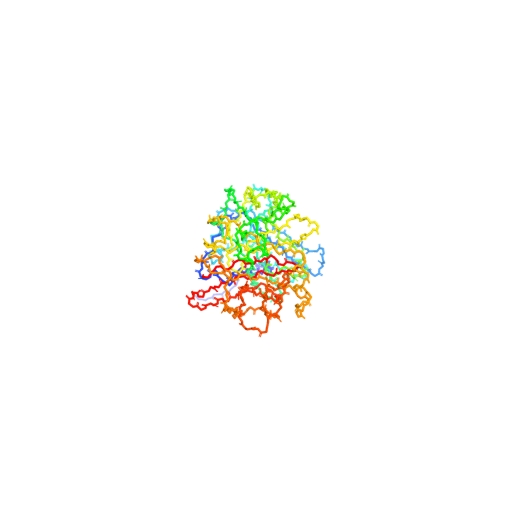 N . ALA A 1 340 ? 2.783 -11.682 17.359 1.00 94.88 340 ALA A N 1
ATOM 2461 C CA . ALA A 1 340 ? 2.363 -12.824 18.159 1.00 94.88 340 ALA A CA 1
ATOM 2462 C C . ALA A 1 340 ? 1.372 -12.366 19.224 1.00 94.88 340 ALA A C 1
ATOM 2464 O O . ALA A 1 340 ? 1.575 -11.332 19.853 1.00 94.88 340 ALA A O 1
ATOM 2465 N N . ALA A 1 341 ? 0.320 -13.148 19.458 1.00 94.75 341 ALA A N 1
ATOM 2466 C CA . ALA A 1 341 ? -0.644 -12.887 20.519 1.00 94.75 341 ALA A CA 1
ATOM 2467 C C . ALA A 1 341 ? -0.970 -14.176 21.297 1.00 94.75 341 ALA A C 1
ATOM 2469 O O . ALA A 1 341 ? -0.910 -15.271 20.727 1.00 94.75 341 ALA A O 1
ATOM 2470 N N . PRO A 1 342 ? -1.310 -14.088 22.597 1.00 91.19 342 PRO A N 1
ATOM 2471 C CA . PRO A 1 342 ? -1.597 -15.263 23.412 1.00 91.19 342 PRO A CA 1
ATOM 2472 C C . PRO A 1 342 ? -2.717 -16.130 22.824 1.00 91.19 342 PRO A C 1
ATOM 2474 O O . PRO A 1 342 ? -3.840 -15.673 22.636 1.00 91.19 342 PRO A O 1
ATOM 2477 N N . GLY A 1 343 ? -2.415 -17.406 22.567 1.00 91.88 343 GLY A N 1
ATOM 2478 C CA . GLY A 1 343 ? -3.390 -18.372 22.051 1.00 91.88 343 GLY A CA 1
ATOM 2479 C C . GLY A 1 343 ? -3.755 -18.199 20.572 1.00 91.88 343 GLY A C 1
ATOM 2480 O O . GLY A 1 343 ? -4.680 -18.868 20.116 1.00 91.88 343 GLY A O 1
ATOM 2481 N N . LYS A 1 344 ? -3.044 -17.338 19.833 1.00 92.25 344 LYS A N 1
ATOM 2482 C CA . LYS A 1 344 ? -3.231 -17.103 18.397 1.00 92.25 344 LYS A CA 1
ATOM 2483 C C . LYS A 1 344 ? -2.002 -17.545 17.604 1.00 92.25 344 LYS A C 1
ATOM 2485 O O . LYS A 1 344 ? -0.891 -17.592 18.136 1.00 92.25 344 LYS A O 1
ATOM 2490 N N . SER A 1 345 ? -2.203 -17.873 16.332 1.00 90.06 345 SER A N 1
ATOM 2491 C CA . SER A 1 345 ? -1.098 -18.161 15.416 1.00 90.06 345 SER A CA 1
ATOM 2492 C C . SER A 1 345 ? -0.330 -16.868 15.121 1.00 90.06 345 SER A C 1
ATOM 2494 O O . SER A 1 345 ? -0.972 -15.849 14.863 1.00 90.06 345 SER A O 1
ATOM 2496 N N . PRO A 1 346 ? 1.016 -16.869 15.149 1.00 90.31 346 PRO A N 1
ATOM 2497 C CA . PRO A 1 346 ? 1.784 -15.701 14.744 1.00 90.31 346 PRO A CA 1
ATOM 2498 C C . PRO A 1 346 ? 1.498 -15.324 13.291 1.00 90.31 346 PRO A C 1
ATOM 2500 O O . PRO A 1 346 ? 1.301 -16.203 12.448 1.00 90.31 346 PRO A O 1
ATOM 2503 N N . ARG A 1 347 ? 1.525 -14.025 12.999 1.00 85.75 347 ARG A N 1
ATOM 2504 C CA . ARG A 1 347 ? 1.381 -13.489 11.644 1.00 85.75 347 ARG A CA 1
ATOM 2505 C C . ARG A 1 347 ? 2.570 -12.617 11.296 1.00 85.75 347 ARG A C 1
ATOM 2507 O O . ARG A 1 347 ? 3.092 -11.910 12.150 1.00 85.75 347 ARG A O 1
ATOM 2514 N N . ARG A 1 348 ? 2.971 -12.664 10.032 1.00 83.62 348 ARG A N 1
ATOM 2515 C CA . ARG A 1 348 ? 4.002 -11.801 9.468 1.00 83.62 348 ARG A CA 1
ATOM 2516 C C . ARG A 1 348 ? 3.330 -10.766 8.588 1.00 83.62 348 ARG A C 1
ATOM 2518 O O . ARG A 1 348 ? 2.544 -11.148 7.730 1.00 83.62 348 ARG A O 1
ATOM 2525 N N . VAL A 1 349 ? 3.632 -9.494 8.812 1.00 78.62 349 VAL A N 1
ATOM 2526 C CA . VAL A 1 349 ? 2.948 -8.376 8.156 1.00 78.62 349 VAL A CA 1
ATOM 2527 C C . VAL A 1 349 ? 3.973 -7.351 7.687 1.00 78.62 349 VAL A C 1
ATOM 2529 O O . VAL A 1 349 ? 4.954 -7.087 8.381 1.00 78.62 349 VAL A O 1
ATOM 2532 N N . VAL A 1 350 ? 3.747 -6.774 6.510 1.00 75.75 350 VAL A N 1
ATOM 2533 C CA . VAL A 1 350 ? 4.529 -5.645 5.995 1.00 75.75 350 VAL A CA 1
ATOM 2534 C C . VAL A 1 350 ? 3.902 -4.348 6.499 1.00 75.75 350 VAL A C 1
ATOM 2536 O O . VAL A 1 350 ? 2.710 -4.116 6.302 1.00 75.75 350 VAL A O 1
ATOM 2539 N N . LEU A 1 351 ? 4.694 -3.494 7.143 1.00 73.31 351 LEU A N 1
ATOM 2540 C CA . LEU A 1 351 ? 4.277 -2.153 7.542 1.00 73.31 351 LEU A CA 1
ATOM 2541 C C . LEU A 1 351 ? 4.812 -1.129 6.534 1.00 73.31 351 LEU A C 1
ATOM 2543 O O . LEU A 1 351 ? 6.032 -1.080 6.355 1.00 73.31 351 LEU A O 1
ATOM 2547 N N . PRO A 1 352 ? 3.949 -0.308 5.906 1.00 63.91 352 PRO A N 1
ATOM 2548 C CA . PRO A 1 352 ? 4.402 0.750 5.014 1.00 63.91 352 PRO A CA 1
ATOM 2549 C C . PRO A 1 352 ? 5.070 1.867 5.803 1.00 63.91 352 PRO A C 1
ATOM 2551 O O . PRO A 1 352 ? 4.655 2.197 6.914 1.00 63.91 352 PRO A O 1
ATOM 2554 N N . ASP A 1 353 ? 6.039 2.520 5.186 1.00 60.22 353 ASP A N 1
ATOM 2555 C CA . ASP A 1 353 ? 6.536 3.804 5.627 1.00 60.22 353 ASP A CA 1
ATOM 2556 C C . ASP A 1 353 ? 5.447 4.869 5.417 1.00 60.22 353 ASP A C 1
ATOM 2558 O O . ASP A 1 353 ? 4.870 5.079 4.343 1.00 60.22 353 ASP A O 1
ATOM 2562 N N . GLY A 1 354 ? 5.092 5.541 6.505 1.00 55.12 354 GLY A N 1
ATOM 2563 C CA . GLY A 1 354 ? 4.229 6.708 6.449 1.00 55.12 354 GLY A CA 1
ATOM 2564 C C . GLY A 1 354 ? 5.095 7.948 6.347 1.00 55.12 354 GLY A C 1
ATOM 2565 O O . GLY A 1 354 ? 5.292 8.580 7.379 1.00 55.12 354 GLY A O 1
ATOM 2566 N N . ILE A 1 355 ? 5.614 8.300 5.160 1.00 48.22 355 ILE A N 1
ATOM 2567 C CA . ILE A 1 355 ? 6.500 9.475 4.991 1.00 48.22 355 ILE A CA 1
ATOM 2568 C C . ILE A 1 355 ? 5.856 10.749 5.568 1.00 48.22 355 ILE A C 1
ATOM 2570 O O . ILE A 1 355 ? 6.567 11.618 6.060 1.00 48.22 355 ILE A O 1
ATOM 2574 N N . ASN A 1 356 ? 4.516 10.837 5.628 1.00 47.44 356 ASN A N 1
ATOM 2575 C CA . ASN A 1 356 ? 3.844 11.956 6.295 1.00 47.44 356 ASN A CA 1
ATOM 2576 C C . ASN A 1 356 ? 2.646 11.600 7.199 1.00 47.44 356 ASN A C 1
ATOM 2578 O O . ASN A 1 356 ? 2.500 12.246 8.236 1.00 47.44 356 ASN A O 1
ATOM 2582 N N . MET A 1 357 ? 1.794 10.610 6.886 1.00 52.62 357 MET A N 1
ATOM 2583 C CA . MET A 1 357 ? 0.611 10.272 7.711 1.00 52.62 357 MET A CA 1
ATOM 2584 C C . MET A 1 357 ? 0.156 8.812 7.493 1.00 52.62 357 MET A C 1
ATOM 2586 O O . MET A 1 357 ? -0.325 8.496 6.405 1.00 52.62 357 MET A O 1
ATOM 2590 N N . PRO A 1 358 ? 0.276 7.900 8.476 1.00 60.91 358 PRO A N 1
ATOM 2591 C CA . PRO A 1 358 ? -0.224 6.537 8.313 1.00 60.91 358 PRO A CA 1
ATOM 2592 C C . PRO A 1 358 ? -1.742 6.454 8.468 1.00 60.91 358 PRO A C 1
ATOM 2594 O O . PRO A 1 358 ? -2.325 6.960 9.428 1.00 60.91 358 PRO A O 1
ATOM 2597 N N . GLY A 1 359 ? -2.377 5.718 7.563 1.00 65.38 359 GLY A N 1
ATOM 2598 C CA . GLY A 1 359 ? -3.597 4.992 7.891 1.00 65.38 359 GLY A CA 1
ATOM 2599 C C . GLY A 1 359 ? -3.289 3.858 8.872 1.00 65.38 359 GLY A C 1
ATOM 2600 O O . GLY A 1 359 ? -2.133 3.502 9.103 1.00 65.38 359 GLY A O 1
ATOM 2601 N N . VAL A 1 360 ? -4.328 3.305 9.492 1.00 78.50 360 VAL A N 1
ATOM 2602 C CA . VAL A 1 360 ? -4.154 2.207 10.448 1.00 78.50 360 VAL A CA 1
ATOM 2603 C C . VAL A 1 360 ? -4.224 0.876 9.716 1.00 78.50 360 VAL A C 1
ATOM 2605 O O . VAL A 1 360 ? -5.251 0.549 9.119 1.00 78.50 360 VAL A O 1
ATOM 2608 N N . LEU A 1 361 ? -3.154 0.087 9.807 1.00 83.12 361 LEU A N 1
ATOM 2609 C CA . LEU A 1 361 ? -3.146 -1.271 9.285 1.00 83.12 361 LEU A CA 1
ATOM 2610 C C . LEU A 1 361 ? -4.001 -2.178 10.177 1.00 83.12 361 LEU A C 1
ATOM 2612 O O . LEU A 1 361 ? -3.771 -2.279 11.384 1.00 83.12 361 LEU A O 1
ATOM 2616 N N . SER A 1 362 ? -4.991 -2.834 9.577 1.00 85.06 362 SER A N 1
ATOM 2617 C CA . SER A 1 362 ? -5.895 -3.765 10.256 1.00 85.06 362 SER A CA 1
ATOM 2618 C C . SER A 1 362 ? -5.284 -5.161 10.286 1.00 85.06 362 SER A C 1
ATOM 2620 O O . SER A 1 362 ? -5.029 -5.732 9.234 1.00 85.06 362 SER A O 1
ATOM 2622 N N . ILE A 1 363 ? -5.057 -5.729 11.472 1.00 87.38 363 ILE A N 1
ATOM 2623 C CA . ILE A 1 363 ? -4.335 -6.999 11.621 1.00 87.38 363 ILE A CA 1
ATOM 2624 C C . ILE A 1 363 ? -5.181 -8.001 12.425 1.00 87.38 363 ILE A C 1
ATOM 2626 O O . ILE A 1 363 ? -5.136 -7.986 13.661 1.00 87.38 363 ILE A O 1
ATOM 2630 N N . PRO A 1 364 ? -5.947 -8.883 11.753 1.00 89.31 364 PRO A N 1
ATOM 2631 C CA . PRO A 1 364 ? -6.680 -9.950 12.429 1.00 89.31 364 PRO A CA 1
ATOM 2632 C C . PRO A 1 364 ? -5.738 -11.035 12.955 1.00 89.31 364 PRO A C 1
ATOM 2634 O O . PRO A 1 364 ? -4.760 -11.382 12.288 1.00 89.31 364 PRO A O 1
ATOM 2637 N N . MET A 1 365 ? -6.064 -11.589 14.127 1.00 89.94 365 MET A N 1
ATOM 2638 C CA . MET A 1 365 ? -5.336 -12.666 14.818 1.00 89.94 365 MET A CA 1
ATOM 2639 C C . MET A 1 365 ? -6.227 -13.827 15.248 1.00 89.94 365 MET A C 1
ATOM 2641 O O . MET A 1 365 ? -7.422 -13.618 15.588 1.00 89.94 365 MET A O 1
#

Foldseek 3Di:
DDDDDDPPPPPPVPPPPLAAAEAEDEAPFCVVPFAALQLFFKKKKWWDAPDPPDIWIDIDGDHRVCPGGSVPHDCPPVPPIDHTHRTFKMKMFGFRDPDPTDPLTATAWIWMFTDPDDRYTYTYIQFHAHPVQKDQPKAKAFEFELVLQLVVDPCNRAHPQPLQQWWKDKWKDTFDCPPPPVDRNTHNDQDTWGADNRRMTIGGGIDGLATGPPTFTWMWTPGDDPFFDIAIEGDHPPPQADLHDHGRHHYFYGYTPQQVVLVVVPDDDPAFKFKEFEDARVSSHTAWAKAKAFDPPFDFPDKWEWHQDPNYIDTDPDRIHHRSRMMMTRGPTWTWIWIDHPPDDIDIDITGGRRDHYTYYYHYD

Secondary structure (DSSP, 8-state):
--------------------EEEEE--TTTTTSPPP-TT--EEEEEEE-SSTT--EEEEEE--TTS-S-TTT---TTT---PPPTT--EEEEEEEE-SSSSSTT-EEEEEEEEE--SSSEEEEEEEEE--GGGEE-SPEEEEEEEHHHHHHTSTTTTPPPTTGGG-EEEEEEE-TTTTSS-----PPS-PPPEEPPTTSEEEE-SSEES---TT-EEEEEEEE--TTB---EEEE-TT----SSSPTTSEEEEEPBHHHHHHHHHH-SSSS-EEEEEEEETTTTEE-TT-EEEEPTT--EEEEEEEEEETTEEEEES-SS--TT-EEEEEESS-EEEEEE-TTS--EEEEEPP-SS-PPEEEEE-

pLDDT: mean 76.4, std 14.97, range [25.91, 95.94]

Radius of gyration: 24.0 Å; chains: 1; bounding box: 78×51×73 Å